Protein AF-A0A368H4X6-F1 (afdb_monomer_lite)

pLDDT: mean 86.68, std 14.14, range [31.41, 98.38]

Secondary structure (DSSP, 8-state):
------SS----HHHHHHHHHTTT--SSEEEEEEEETTEEEEEEEEEEEPPPSSS-GGGG--SS---HHHHHTT-S-HHHHHHHHHHHHHHHHTT--TT-HHHHHHHHHHHHHHHHHHHTSGGG-S------EEEEHHHHHHH-TTS-HHHHHHHHHTS---TT-EEEETT-SHHHHHHHHHHHHHHTSHHHHHHHHHHHHHHHHHHHTTTS----GGG---

Organism: Ancylostoma caninum (NCBI:txid29170)

Radius of gyration: 18.27 Å; chains: 1; bounding box: 45×38×52 Å

Structure (mmCIF, N/CA/C/O backbone):
data_AF-A0A368H4X6-F1
#
_entry.id   AF-A0A368H4X6-F1
#
loop_
_atom_site.group_PDB
_atom_site.id
_atom_site.type_symbol
_atom_site.label_atom_id
_atom_site.label_alt_id
_atom_site.label_comp_id
_atom_site.label_asym_id
_atom_site.label_entity_id
_atom_site.label_seq_id
_atom_site.pdbx_PDB_ins_code
_atom_site.Cartn_x
_atom_site.Cartn_y
_atom_site.Cartn_z
_atom_site.occupancy
_atom_site.B_iso_or_equiv
_atom_site.auth_seq_id
_atom_site.auth_comp_id
_atom_site.auth_asym_id
_atom_site.auth_atom_id
_atom_site.pdbx_PDB_model_num
ATOM 1 N N . MET A 1 1 ? 5.397 5.825 -27.416 1.00 34.38 1 MET A N 1
ATOM 2 C CA . MET A 1 1 ? 5.167 5.154 -26.123 1.00 34.38 1 MET A CA 1
ATOM 3 C C . MET A 1 1 ? 3.873 4.368 -26.290 1.00 34.38 1 MET A C 1
ATOM 5 O O . MET A 1 1 ? 2.826 4.991 -26.331 1.00 34.38 1 MET A O 1
ATOM 9 N N . ARG A 1 2 ? 3.931 3.062 -26.581 1.00 31.41 2 ARG A N 1
ATOM 10 C CA . ARG A 1 2 ? 2.727 2.220 -26.518 1.00 31.41 2 ARG A CA 1
ATOM 11 C C . ARG A 1 2 ? 2.671 1.722 -25.086 1.00 31.41 2 ARG A C 1
ATOM 13 O O . ARG A 1 2 ? 3.568 0.990 -24.674 1.00 31.41 2 ARG A O 1
ATOM 20 N N . GLU A 1 3 ? 1.714 2.226 -24.318 1.00 43.19 3 GLU A N 1
ATOM 21 C CA . GLU A 1 3 ? 1.362 1.607 -23.046 1.00 43.19 3 GLU A CA 1
ATOM 22 C C . GLU A 1 3 ? 1.066 0.126 -23.308 1.00 43.19 3 GLU A C 1
ATOM 24 O O . GLU A 1 3 ? 0.604 -0.235 -24.391 1.00 43.19 3 GLU A O 1
ATOM 29 N N . LEU A 1 4 ? 1.407 -0.742 -22.357 1.00 49.56 4 LEU A N 1
ATOM 30 C CA . LEU A 1 4 ? 0.972 -2.135 -22.399 1.00 49.56 4 LEU A CA 1
ATOM 31 C C . LEU A 1 4 ? -0.562 -2.112 -22.400 1.00 49.56 4 LEU A C 1
ATOM 33 O O . LEU A 1 4 ? -1.155 -1.868 -21.349 1.00 49.56 4 LEU A O 1
ATOM 37 N N . GLU A 1 5 ? -1.180 -2.272 -23.573 1.00 45.47 5 GLU A N 1
ATOM 38 C CA . GLU A 1 5 ? -2.634 -2.313 -23.722 1.00 45.47 5 GLU A CA 1
ATOM 39 C C . GLU A 1 5 ? -3.162 -3.418 -22.802 1.00 45.47 5 GLU A C 1
ATOM 41 O O . GLU A 1 5 ? -2.818 -4.591 -22.939 1.00 45.47 5 GLU A O 1
ATOM 46 N N . GLN A 1 6 ? -3.916 -3.021 -21.777 1.00 52.66 6 GLN A N 1
ATOM 47 C CA . GLN A 1 6 ? -4.573 -3.964 -20.887 1.00 52.66 6 GLN A CA 1
ATOM 48 C C . GLN A 1 6 ? -5.903 -4.353 -21.529 1.00 52.66 6 GLN A C 1
ATOM 50 O O . GLN A 1 6 ? -6.791 -3.516 -21.653 1.00 52.66 6 GLN A O 1
ATOM 55 N N . ASP A 1 7 ? -6.064 -5.635 -21.858 1.00 52.69 7 ASP A N 1
ATOM 56 C CA . ASP A 1 7 ? -7.320 -6.193 -22.390 1.00 52.69 7 ASP A CA 1
ATOM 57 C C . ASP A 1 7 ? -8.485 -6.166 -21.377 1.00 52.69 7 ASP A C 1
ATOM 59 O O . ASP A 1 7 ? -9.618 -6.526 -21.696 1.00 52.69 7 ASP A O 1
ATOM 63 N N . VAL A 1 8 ? -8.224 -5.754 -20.132 1.00 59.00 8 VAL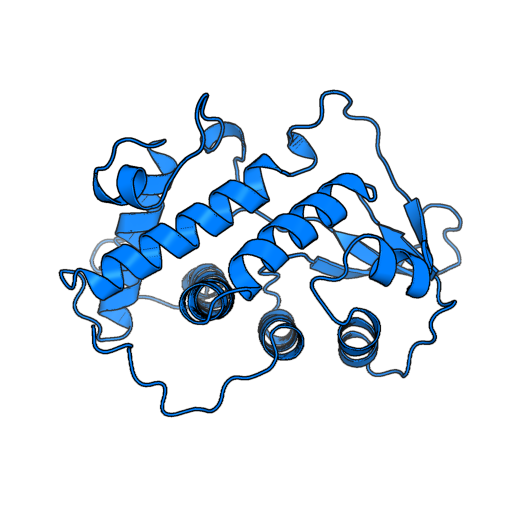 A N 1
ATOM 64 C CA . VAL A 1 8 ? -9.199 -5.731 -19.038 1.00 59.00 8 VAL A CA 1
ATOM 65 C C . VAL A 1 8 ? -9.391 -4.302 -18.556 1.00 59.00 8 VAL A C 1
ATOM 67 O O . VAL A 1 8 ? -8.423 -3.596 -18.266 1.00 59.00 8 VAL A O 1
ATOM 70 N N . GLN A 1 9 ? -10.656 -3.897 -18.429 1.00 64.75 9 GLN A N 1
ATOM 71 C CA . GLN A 1 9 ? -11.018 -2.583 -17.910 1.00 64.75 9 GLN A CA 1
ATOM 72 C C . GLN A 1 9 ? -10.377 -2.331 -16.534 1.00 64.75 9 GLN A C 1
ATOM 74 O O . GLN A 1 9 ? -10.369 -3.221 -15.677 1.00 64.75 9 GLN A O 1
ATOM 79 N N . PRO A 1 10 ? -9.873 -1.111 -16.296 1.00 67.38 10 PRO A N 1
ATOM 80 C CA . PRO A 1 10 ? -9.420 -0.667 -14.991 1.00 67.38 10 PRO A CA 1
ATOM 81 C C . PRO A 1 10 ? -10.398 -0.969 -13.853 1.00 67.38 10 PRO A C 1
ATOM 83 O O . PRO A 1 10 ? -11.472 -0.381 -13.766 1.00 67.38 10 PRO A O 1
ATOM 86 N N . VAL A 1 11 ? -9.987 -1.829 -12.927 1.00 78.19 11 VAL A N 1
ATOM 87 C CA . VAL A 1 11 ? -10.702 -2.039 -11.666 1.00 78.19 11 VAL A CA 1
ATOM 88 C C . VAL A 1 11 ? -10.354 -0.888 -10.699 1.00 78.19 11 VAL A C 1
ATOM 90 O O . VAL A 1 11 ? -9.192 -0.457 -10.675 1.00 78.19 11 VAL A O 1
ATOM 93 N N . PRO A 1 12 ? -11.315 -0.368 -9.906 1.00 84.88 12 PRO A N 1
ATOM 94 C CA . PRO A 1 12 ? -11.041 0.541 -8.792 1.00 84.88 12 PRO A CA 1
ATOM 95 C C . PRO A 1 12 ? -9.883 0.060 -7.907 1.00 84.88 12 PRO A C 1
ATOM 97 O O . PRO A 1 12 ? -9.662 -1.147 -7.742 1.00 84.88 12 PRO A O 1
ATOM 100 N N . LEU A 1 13 ? -9.121 0.999 -7.342 1.00 87.94 13 LEU A N 1
ATOM 101 C CA . LEU A 1 13 ? -7.943 0.660 -6.542 1.00 87.94 13 LEU A CA 1
ATOM 102 C C . LEU A 1 13 ? -8.343 -0.151 -5.304 1.00 87.94 13 LEU A C 1
ATOM 104 O O . LEU A 1 13 ? -7.711 -1.157 -5.003 1.00 87.94 13 LEU A O 1
ATOM 108 N N . GLU A 1 14 ? -9.437 0.230 -4.653 1.00 90.06 14 GLU A N 1
ATOM 109 C CA . GLU A 1 14 ? -10.021 -0.430 -3.487 1.00 90.06 14 GLU A CA 1
ATOM 110 C C . GLU A 1 14 ? -10.322 -1.899 -3.781 1.00 90.06 14 GLU A C 1
ATOM 112 O O . GLU A 1 14 ? -9.925 -2.777 -3.022 1.00 90.06 14 GLU A O 1
ATOM 117 N N . LEU A 1 15 ? -10.963 -2.176 -4.920 1.00 87.25 15 LEU A N 1
ATOM 118 C CA . LEU A 1 15 ? -11.284 -3.537 -5.348 1.00 87.25 15 LEU A CA 1
ATOM 119 C C . LEU A 1 15 ? -10.021 -4.336 -5.700 1.00 87.25 15 LEU A C 1
ATOM 121 O O . LEU A 1 15 ? -9.944 -5.525 -5.397 1.00 87.25 15 LEU A O 1
ATOM 125 N N . SER A 1 16 ? -9.005 -3.686 -6.276 1.00 87.81 16 SER A N 1
ATOM 126 C CA . SER A 1 16 ? -7.706 -4.322 -6.543 1.00 87.81 16 SER A CA 1
ATOM 127 C C . SER A 1 16 ? -6.983 -4.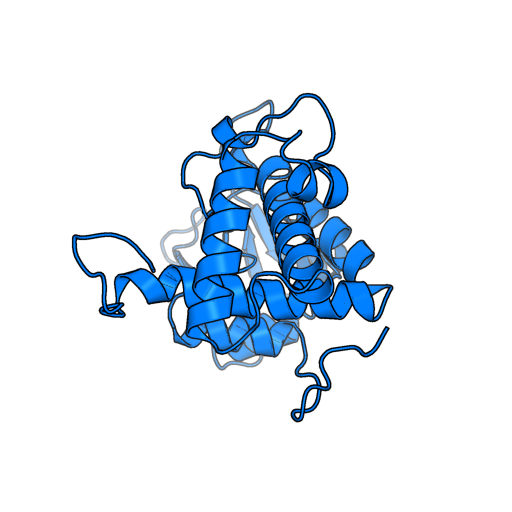702 -5.244 1.00 87.81 16 SER A C 1
ATOM 129 O O . SER A 1 16 ? -6.397 -5.779 -5.152 1.00 87.81 16 SER A O 1
ATOM 131 N N . VAL A 1 17 ? -7.043 -3.841 -4.223 1.00 92.06 17 VAL A N 1
ATOM 132 C CA . VAL A 1 17 ? -6.484 -4.116 -2.891 1.00 92.06 17 VAL A CA 1
ATOM 133 C C . VAL A 1 17 ? -7.283 -5.219 -2.192 1.00 92.06 17 VAL A C 1
ATOM 135 O O . VAL A 1 17 ? -6.680 -6.154 -1.677 1.00 92.06 17 VAL A O 1
ATOM 138 N N . LEU A 1 18 ? -8.619 -5.178 -2.231 1.00 91.25 18 LEU A N 1
ATOM 139 C CA . LEU A 1 18 ? -9.485 -6.232 -1.679 1.00 91.25 18 LEU A CA 1
ATOM 140 C C . LEU A 1 18 ? -9.202 -7.599 -2.307 1.00 91.25 18 LEU A C 1
ATOM 142 O O . LEU A 1 18 ? -9.168 -8.612 -1.612 1.00 91.25 18 LEU A O 1
ATOM 146 N N . GLN A 1 19 ? -8.938 -7.642 -3.614 1.00 89.50 19 GLN A N 1
ATOM 147 C CA . GLN A 1 19 ? -8.573 -8.887 -4.277 1.00 89.50 19 GLN A CA 1
ATOM 148 C C . GLN A 1 19 ? -7.259 -9.464 -3.732 1.00 89.50 19 GLN A C 1
ATOM 150 O O . GLN A 1 19 ? -7.159 -10.679 -3.595 1.00 89.50 19 GLN A O 1
ATOM 155 N N . ALA A 1 20 ? -6.278 -8.628 -3.376 1.00 89.38 20 ALA A N 1
ATOM 156 C CA . ALA A 1 20 ? -5.048 -9.082 -2.722 1.00 89.38 20 ALA A CA 1
ATOM 157 C C . ALA A 1 20 ? -5.308 -9.619 -1.299 1.00 89.38 20 ALA A C 1
ATOM 159 O O . ALA A 1 20 ? -4.705 -10.619 -0.901 1.00 89.38 20 ALA A O 1
ATOM 160 N N . PHE A 1 21 ? -6.256 -9.021 -0.567 1.00 90.62 21 PHE A N 1
ATOM 161 C CA . PHE A 1 21 ? -6.658 -9.479 0.769 1.00 90.62 21 PHE A CA 1
ATOM 162 C C . PHE A 1 21 ? -7.249 -10.894 0.754 1.00 90.62 21 PHE A C 1
ATOM 164 O O . PHE A 1 21 ? -6.980 -11.661 1.676 1.00 90.62 21 PHE A O 1
ATOM 171 N N . ASN A 1 22 ? -7.961 -11.287 -0.311 1.00 86.62 22 ASN A N 1
ATOM 172 C CA . ASN A 1 22 ? -8.454 -12.666 -0.481 1.00 86.62 22 ASN A CA 1
ATOM 173 C C . ASN A 1 22 ? -7.331 -13.713 -0.493 1.00 86.62 22 ASN A C 1
ATOM 175 O O . ASN A 1 22 ? -7.579 -14.893 -0.259 1.00 86.62 22 ASN A O 1
ATOM 179 N N . TYR A 1 23 ? -6.100 -13.281 -0.760 1.00 84.62 23 TYR A N 1
ATOM 180 C CA . TYR A 1 23 ? -4.917 -14.124 -0.756 1.00 84.62 23 TYR A CA 1
ATOM 181 C C . TYR A 1 23 ? -3.968 -13.821 0.413 1.00 84.62 23 TYR A C 1
ATOM 183 O O . TYR A 1 23 ? -2.789 -14.166 0.361 1.00 84.62 23 TYR A O 1
ATOM 191 N N . SER A 1 24 ? -4.458 -13.161 1.468 1.00 85.81 24 SER A N 1
ATOM 192 C CA . SER A 1 24 ? -3.663 -12.757 2.637 1.00 85.81 24 SER A CA 1
ATOM 193 C C . SER A 1 24 ? -2.445 -11.890 2.287 1.00 85.81 24 SER A C 1
ATOM 195 O O . SER A 1 24 ? -1.411 -11.966 2.953 1.00 85.81 24 SER A O 1
ATOM 197 N N . VAL A 1 25 ? -2.556 -11.062 1.241 1.00 87.75 25 VAL A N 1
ATOM 198 C CA . VAL A 1 25 ? -1.536 -10.071 0.882 1.00 87.75 25 VAL A CA 1
ATOM 199 C C . VAL A 1 25 ? -2.076 -8.662 1.076 1.00 87.75 25 VAL A C 1
ATOM 201 O O . VAL A 1 25 ? -3.172 -8.320 0.641 1.00 87.75 25 VAL A O 1
ATOM 204 N N . PHE A 1 26 ? -1.256 -7.824 1.706 1.00 91.69 26 PHE A N 1
ATOM 205 C CA . PHE A 1 26 ? -1.629 -6.499 2.195 1.00 91.69 26 PHE A CA 1
ATOM 206 C C . PHE A 1 26 ? -0.739 -5.444 1.525 1.00 91.69 26 PHE A C 1
ATOM 208 O O . PHE A 1 26 ? 0.266 -5.015 2.096 1.00 91.69 26 PHE A O 1
ATOM 215 N N . PRO A 1 27 ? -1.028 -5.085 0.261 1.00 90.69 27 PRO A N 1
ATOM 216 C CA . PRO A 1 27 ? -0.074 -4.391 -0.594 1.00 90.69 27 PRO A CA 1
ATOM 217 C C . PRO A 1 27 ? 0.166 -2.934 -0.208 1.00 90.69 27 PRO A C 1
ATOM 219 O O . PRO A 1 27 ? 1.208 -2.422 -0.569 1.00 90.69 27 PRO A O 1
ATOM 222 N N . LEU A 1 28 ? -0.769 -2.266 0.473 1.00 94.19 28 LEU A N 1
ATOM 223 C CA . LEU A 1 28 ? -0.648 -0.849 0.862 1.00 94.19 28 LEU A CA 1
ATOM 224 C C . LEU A 1 28 ? -0.775 -0.639 2.373 1.00 94.19 28 LEU A C 1
ATOM 226 O O . LEU A 1 28 ? -0.140 0.241 2.949 1.00 94.19 28 LEU A O 1
ATOM 230 N N . PHE A 1 29 ? -1.606 -1.456 3.007 1.00 94.44 29 PHE A N 1
ATOM 231 C CA . PHE A 1 29 ? -1.879 -1.490 4.435 1.00 94.44 29 PHE A CA 1
ATOM 232 C C . PHE A 1 29 ? -2.549 -2.830 4.740 1.00 94.44 29 PHE A C 1
ATOM 234 O O . PHE A 1 29 ? -3.102 -3.470 3.839 1.00 94.44 29 PHE A O 1
ATOM 241 N N . TRP A 1 30 ? -2.521 -3.240 6.002 1.00 94.50 30 TRP A N 1
ATOM 242 C CA . TRP A 1 30 ? -3.345 -4.342 6.491 1.00 94.50 30 TRP A CA 1
ATOM 243 C C . TRP A 1 30 ? -4.591 -3.778 7.169 1.00 94.50 30 TRP A C 1
ATOM 245 O O . TRP A 1 30 ? -4.535 -2.718 7.794 1.00 94.50 30 TRP A O 1
ATOM 255 N N . ALA A 1 31 ? -5.712 -4.481 7.047 1.00 95.56 31 ALA A N 1
ATOM 256 C CA . ALA A 1 31 ? -6.936 -4.188 7.778 1.00 95.56 31 ALA A CA 1
ATOM 257 C C . ALA A 1 31 ? -7.621 -5.494 8.201 1.00 95.56 31 ALA A C 1
ATOM 259 O O . ALA A 1 31 ? -7.612 -6.474 7.457 1.00 95.56 31 ALA A O 1
ATOM 260 N N . GLY A 1 32 ? -8.226 -5.511 9.381 1.00 94.19 32 GLY A N 1
ATOM 261 C CA . GLY A 1 32 ? -8.900 -6.694 9.908 1.00 94.19 32 GLY A CA 1
ATOM 262 C C . GLY A 1 32 ? -9.549 -6.419 11.255 1.00 94.19 32 GLY A C 1
ATOM 263 O O . GLY A 1 32 ? -9.374 -5.343 11.816 1.00 94.19 32 GLY A O 1
ATOM 264 N N . VAL A 1 33 ? -10.325 -7.370 11.767 1.00 94.88 33 VAL A N 1
ATOM 265 C CA . VAL A 1 33 ? -11.012 -7.220 13.056 1.00 94.88 33 VAL A CA 1
ATOM 266 C C . VAL A 1 33 ? -10.113 -7.725 14.176 1.00 94.88 33 VAL A C 1
ATOM 268 O O . VAL A 1 33 ? -9.666 -8.869 14.154 1.00 94.88 33 VAL A O 1
ATOM 271 N N . GLU A 1 34 ? -9.875 -6.881 15.173 1.00 94.81 34 GLU A N 1
ATOM 272 C CA . GLU A 1 34 ? -9.092 -7.229 16.354 1.00 94.81 34 GLU A CA 1
ATOM 273 C C . GLU A 1 34 ? -9.759 -6.739 17.635 1.00 94.81 34 GLU A C 1
ATOM 275 O O . GLU A 1 34 ? -10.676 -5.919 17.616 1.00 94.81 34 GLU A O 1
ATOM 280 N N . VAL A 1 35 ? -9.263 -7.230 18.769 1.00 94.81 35 VAL A N 1
ATOM 281 C CA . VAL A 1 35 ? -9.653 -6.746 20.094 1.00 94.81 35 VAL A CA 1
ATOM 282 C C . VAL A 1 35 ? -9.313 -5.260 20.219 1.00 94.81 35 VAL A C 1
ATOM 284 O O . VAL A 1 35 ? -8.206 -4.828 19.896 1.00 94.81 35 VAL A O 1
ATOM 287 N N . ASN A 1 36 ? -10.257 -4.473 20.724 1.00 94.38 36 ASN A N 1
ATOM 288 C CA . ASN A 1 36 ? -10.033 -3.073 21.050 1.00 94.38 36 ASN A CA 1
ATOM 289 C C . ASN A 1 36 ? -9.071 -2.952 22.242 1.00 94.38 36 ASN A C 1
ATOM 291 O O . ASN A 1 36 ? -9.320 -3.487 23.321 1.00 94.38 36 ASN A O 1
ATOM 295 N N . TYR A 1 37 ? -7.981 -2.206 22.068 1.00 91.00 37 TYR A N 1
ATOM 296 C CA . TYR A 1 37 ? -6.945 -2.071 23.098 1.00 91.00 37 TYR A CA 1
ATOM 297 C C . TYR A 1 37 ? -7.401 -1.229 24.297 1.00 91.00 37 TYR A C 1
ATOM 299 O O . TYR A 1 37 ? -6.842 -1.363 25.384 1.00 91.00 37 TYR A O 1
ATOM 307 N N . PHE A 1 38 ? -8.421 -0.385 24.122 1.00 92.50 38 PHE A N 1
ATOM 308 C CA . PHE A 1 38 ? -9.018 0.386 25.214 1.00 92.50 38 PHE A CA 1
ATOM 309 C C . PHE A 1 38 ? -10.131 -0.369 25.954 1.00 92.50 38 PHE A C 1
ATOM 311 O O . PHE A 1 38 ? -10.436 -0.020 27.091 1.00 92.50 38 PHE A O 1
ATOM 318 N N . ASP A 1 39 ? -10.724 -1.396 25.338 1.00 93.69 39 ASP A N 1
ATOM 319 C CA . ASP A 1 39 ? -11.739 -2.252 25.957 1.00 93.69 39 ASP A CA 1
ATOM 320 C C . ASP A 1 39 ? -11.695 -3.665 25.365 1.00 93.69 39 ASP A C 1
ATOM 322 O O . ASP A 1 39 ? -12.265 -3.934 24.304 1.00 93.69 39 ASP A O 1
ATOM 326 N N . SER A 1 40 ? -11.075 -4.590 26.100 1.00 94.44 40 SER A N 1
ATOM 327 C CA . SER A 1 40 ? -10.854 -5.970 25.660 1.00 94.44 40 SER A CA 1
ATOM 328 C C . SER A 1 40 ? -12.127 -6.797 25.452 1.00 94.44 40 SER A C 1
ATOM 330 O O . SER A 1 40 ? -12.046 -7.920 24.957 1.00 94.44 40 SER A O 1
ATOM 332 N N . LYS A 1 41 ? -13.304 -6.273 25.815 1.00 96.88 41 LYS A N 1
ATOM 333 C CA . LYS A 1 41 ? -14.603 -6.917 25.566 1.00 96.88 41 LYS A CA 1
ATOM 334 C C . LYS A 1 41 ? -15.177 -6.597 24.188 1.00 96.88 41 LYS A C 1
ATOM 336 O O . LYS A 1 41 ? -16.175 -7.196 23.795 1.00 96.88 41 LYS A O 1
ATOM 341 N N . THR A 1 42 ? -14.579 -5.650 23.469 1.00 96.19 42 THR A N 1
ATOM 342 C CA . THR A 1 42 ? -15.060 -5.182 22.166 1.00 96.19 42 THR A CA 1
ATOM 343 C C . THR A 1 42 ? -14.040 -5.469 21.073 1.00 96.19 42 THR A C 1
ATOM 345 O O . THR A 1 42 ? -12.844 -5.600 21.335 1.00 96.19 42 THR A O 1
ATOM 348 N N . HIS A 1 43 ? -14.525 -5.565 19.837 1.00 95.94 43 HIS A N 1
ATOM 349 C CA . HIS A 1 43 ? -13.689 -5.709 18.653 1.00 95.94 43 HIS A CA 1
ATOM 350 C C . HIS A 1 43 ? -13.888 -4.500 17.750 1.00 95.94 43 HIS A C 1
ATOM 352 O O . HIS A 1 43 ? -14.992 -3.964 17.660 1.00 95.94 43 HIS A O 1
ATOM 358 N N . LEU A 1 44 ? -12.818 -4.076 17.092 1.00 96.69 44 LEU A N 1
ATOM 359 C CA . LEU A 1 44 ? -12.833 -2.996 16.118 1.00 96.69 44 LEU A CA 1
ATOM 360 C C . LEU A 1 44 ? -12.124 -3.460 14.855 1.00 96.69 44 LEU A C 1
ATOM 362 O O . LEU A 1 44 ? -11.212 -4.287 14.896 1.00 96.69 44 LEU A O 1
ATOM 366 N N . ILE A 1 45 ? -12.518 -2.878 13.730 1.00 97.31 45 ILE A N 1
ATOM 367 C CA . ILE A 1 45 ? -11.687 -2.914 12.534 1.00 97.31 45 ILE A CA 1
ATOM 368 C C . ILE A 1 45 ? -10.416 -2.121 12.849 1.00 97.31 45 ILE A C 1
ATOM 370 O O . ILE A 1 45 ? -10.492 -0.938 13.181 1.00 97.31 45 ILE A O 1
ATOM 374 N N . THR A 1 46 ? -9.259 -2.757 12.725 1.00 96.56 46 THR A N 1
ATOM 375 C CA . THR A 1 46 ? -7.943 -2.160 12.940 1.00 96.56 46 THR A CA 1
ATOM 376 C C . THR A 1 46 ? -7.190 -2.062 11.619 1.00 96.56 46 THR A C 1
ATOM 378 O O . THR A 1 46 ? -7.185 -3.006 10.832 1.00 96.56 46 THR A O 1
ATOM 381 N N . ILE A 1 47 ? -6.525 -0.931 11.385 1.00 96.31 47 ILE A N 1
ATOM 382 C CA . ILE A 1 47 ? -5.668 -0.676 10.223 1.00 96.31 47 ILE A CA 1
ATOM 383 C C . ILE A 1 47 ? -4.208 -0.575 10.676 1.00 96.31 47 ILE A C 1
ATOM 385 O O . ILE A 1 47 ? -3.880 0.105 11.657 1.00 96.31 47 ILE A O 1
ATOM 389 N N . TYR A 1 48 ? -3.331 -1.237 9.926 1.00 91.94 48 TYR A N 1
ATOM 390 C CA . TYR A 1 48 ? -1.895 -1.317 10.158 1.00 91.94 48 TYR A CA 1
ATOM 391 C C . TYR A 1 48 ? -1.119 -0.856 8.931 1.00 91.94 48 TYR A C 1
ATOM 393 O O . TYR A 1 48 ? -1.549 -1.025 7.789 1.00 91.94 48 TYR A O 1
ATOM 401 N N . GLU A 1 49 ? 0.073 -0.332 9.189 1.00 89.94 49 GLU A N 1
ATOM 402 C CA . GLU A 1 49 ? 1.056 -0.064 8.150 1.00 89.94 49 GLU A CA 1
ATOM 403 C C . GLU A 1 49 ? 1.388 -1.348 7.376 1.00 89.94 49 GLU A C 1
ATOM 405 O O . GLU A 1 49 ? 1.418 -2.443 7.944 1.00 89.94 49 GLU A O 1
ATOM 410 N N . GLN A 1 50 ? 1.645 -1.218 6.074 1.00 87.12 50 GLN A N 1
ATOM 411 C CA . GLN A 1 50 ? 2.119 -2.349 5.288 1.00 87.12 50 GLN A CA 1
ATOM 412 C C . GLN A 1 50 ? 3.449 -2.901 5.798 1.00 87.12 50 GLN A C 1
ATOM 414 O O . GLN A 1 50 ? 4.298 -2.180 6.321 1.00 87.12 50 GLN A O 1
ATOM 419 N N . LEU A 1 51 ? 3.672 -4.181 5.517 1.00 83.38 51 LEU A N 1
ATOM 420 C CA . LEU A 1 51 ? 4.993 -4.776 5.615 1.00 83.38 51 LEU A CA 1
ATOM 421 C C . LEU A 1 51 ? 5.805 -4.435 4.349 1.00 83.38 51 LEU A C 1
ATOM 423 O O . LEU A 1 51 ? 5.326 -4.691 3.234 1.00 83.38 51 LEU A O 1
ATOM 427 N N . PRO A 1 52 ? 7.013 -3.863 4.482 1.00 84.62 52 PRO A N 1
ATOM 428 C CA . PRO A 1 52 ? 7.903 -3.654 3.343 1.00 84.62 52 PRO A CA 1
ATOM 429 C C . PRO A 1 52 ? 8.417 -4.976 2.772 1.00 84.62 52 PRO A C 1
ATOM 431 O O . PRO A 1 52 ? 8.586 -5.943 3.514 1.00 84.62 52 PRO A O 1
ATOM 434 N N . LEU A 1 53 ? 8.706 -5.008 1.470 1.00 84.56 53 LEU A N 1
ATOM 435 C CA . LEU A 1 53 ? 9.151 -6.214 0.755 1.00 84.56 53 LEU A CA 1
ATOM 436 C C . LEU A 1 53 ? 10.427 -6.809 1.362 1.00 84.56 53 LEU A C 1
ATOM 438 O O . LEU A 1 53 ? 10.483 -7.986 1.709 1.00 84.56 53 LEU A O 1
ATOM 442 N N . LEU A 1 54 ? 11.446 -5.976 1.551 1.00 72.62 54 LEU A N 1
ATOM 443 C CA . LEU A 1 54 ? 12.624 -6.326 2.344 1.00 72.62 54 LEU A CA 1
ATOM 444 C C . LEU A 1 54 ? 12.340 -5.965 3.806 1.00 72.62 54 LEU A C 1
ATOM 446 O O . LEU A 1 54 ? 12.421 -4.799 4.181 1.00 72.62 54 LEU A O 1
ATOM 450 N N . LEU A 1 55 ? 12.022 -6.971 4.626 1.00 70.00 55 LEU A N 1
ATOM 451 C CA . LEU A 1 55 ? 11.587 -6.897 6.038 1.00 70.00 55 LEU A CA 1
ATOM 452 C C . LEU A 1 55 ? 12.434 -6.016 6.979 1.00 70.00 55 LEU A C 1
ATOM 454 O O . LEU A 1 55 ? 12.063 -5.793 8.134 1.00 70.00 55 LEU A O 1
ATOM 458 N N . ASN A 1 56 ? 13.577 -5.513 6.516 1.00 77.75 56 ASN A N 1
ATOM 459 C CA . ASN A 1 56 ? 14.407 -4.572 7.240 1.00 77.75 56 ASN A CA 1
ATOM 460 C C . ASN A 1 56 ? 14.344 -3.144 6.660 1.00 77.75 56 ASN A C 1
ATOM 462 O O . ASN A 1 56 ? 15.263 -2.743 5.959 1.00 77.75 56 ASN A O 1
ATOM 466 N N . PRO A 1 57 ? 13.339 -2.327 7.024 1.00 74.88 57 PRO A N 1
ATOM 467 C CA . PRO A 1 57 ? 13.236 -0.903 6.707 1.00 74.88 57 PRO A CA 1
ATOM 468 C C . PRO A 1 57 ? 14.539 -0.087 6.753 1.00 74.88 57 PRO A C 1
ATOM 470 O O . PRO A 1 57 ? 14.701 0.830 5.955 1.00 74.88 57 PRO A O 1
ATOM 473 N N . SER A 1 58 ? 15.500 -0.403 7.634 1.00 76.75 58 SER A N 1
ATOM 474 C CA . SER A 1 58 ? 16.763 0.351 7.688 1.00 76.75 58 SER A CA 1
ATOM 475 C C . SER A 1 58 ? 17.567 0.285 6.385 1.00 76.75 58 SER A C 1
ATOM 477 O O . SER A 1 58 ? 18.353 1.187 6.133 1.00 76.75 58 SER A O 1
ATOM 479 N N . VAL A 1 59 ? 17.358 -0.732 5.538 1.00 76.94 59 VAL A N 1
ATOM 480 C CA . VAL A 1 59 ? 18.026 -0.846 4.225 1.00 76.94 59 VAL A CA 1
ATOM 481 C C . VAL A 1 59 ? 17.509 0.162 3.194 1.00 76.94 59 VAL A C 1
ATOM 483 O O . VAL A 1 59 ? 18.123 0.328 2.145 1.00 76.94 59 VAL A O 1
ATOM 486 N N . TYR A 1 60 ? 16.389 0.827 3.486 1.00 76.12 60 TYR A N 1
ATOM 487 C CA . TYR A 1 60 ? 15.808 1.877 2.648 1.00 76.12 60 TYR A CA 1
ATOM 488 C C . TYR A 1 60 ? 16.145 3.280 3.149 1.00 76.12 60 TYR A C 1
ATOM 490 O O . TYR A 1 60 ? 15.767 4.254 2.502 1.00 76.12 60 TYR A O 1
ATOM 498 N N . GLN A 1 61 ? 16.837 3.411 4.288 1.00 70.88 61 GLN A N 1
ATOM 499 C CA . GLN A 1 61 ? 17.313 4.715 4.734 1.00 70.88 61 GLN A CA 1
ATOM 500 C C . GLN A 1 61 ? 18.356 5.222 3.748 1.00 70.88 61 GLN A C 1
ATOM 502 O O . GLN A 1 61 ? 19.393 4.594 3.538 1.00 70.88 61 GLN A O 1
ATOM 507 N N . TYR A 1 62 ? 18.042 6.352 3.132 1.00 73.06 62 TYR A N 1
ATOM 508 C CA . TYR A 1 62 ? 18.904 7.020 2.181 1.00 73.06 62 TYR A CA 1
ATOM 509 C C . TYR A 1 62 ? 18.778 8.522 2.399 1.00 73.06 62 TYR A C 1
ATOM 511 O O . TYR A 1 62 ? 17.676 9.018 2.643 1.00 73.06 62 TYR A O 1
ATOM 519 N N . ASP A 1 63 ? 19.905 9.228 2.351 1.00 77.00 63 ASP A N 1
ATOM 520 C CA . ASP A 1 63 ? 19.967 10.652 2.703 1.00 77.00 63 ASP A CA 1
ATOM 521 C C . ASP A 1 63 ? 19.231 11.544 1.695 1.00 77.00 63 ASP A C 1
ATOM 523 O O . ASP A 1 63 ? 18.844 12.669 2.013 1.00 77.00 63 ASP A O 1
ATOM 527 N N . VAL A 1 64 ? 19.006 11.032 0.483 1.00 85.50 64 VAL A N 1
ATOM 528 C CA . VAL A 1 64 ? 18.272 11.713 -0.584 1.00 85.50 64 VAL A CA 1
ATOM 529 C C . VAL A 1 64 ? 17.053 10.896 -1.025 1.00 85.50 64 VAL A C 1
ATOM 531 O O . VAL A 1 64 ? 17.043 9.672 -0.882 1.00 85.50 64 VAL A O 1
ATOM 534 N N . PRO A 1 65 ? 16.009 11.542 -1.574 1.00 90.31 65 PRO A N 1
ATOM 535 C CA . PRO A 1 65 ? 14.885 10.827 -2.161 1.00 90.31 65 PRO A CA 1
ATOM 536 C C . PRO A 1 65 ? 15.333 9.880 -3.276 1.00 90.31 65 PRO A C 1
ATOM 538 O O . PRO A 1 65 ? 15.989 10.307 -4.222 1.00 90.31 65 PRO A O 1
ATOM 541 N N . VAL A 1 66 ? 14.957 8.603 -3.179 1.00 92.38 66 VAL A N 1
ATOM 542 C CA . VAL A 1 66 ? 15.209 7.629 -4.248 1.00 92.38 66 VAL A CA 1
ATOM 543 C C . VAL A 1 66 ? 14.209 7.855 -5.379 1.00 92.38 66 VAL A C 1
ATOM 545 O O . VAL A 1 66 ? 13.005 7.935 -5.136 1.00 92.38 66 VAL A O 1
ATOM 548 N N . THR A 1 67 ? 14.705 7.920 -6.614 1.00 95.44 67 THR A N 1
ATOM 549 C CA . THR A 1 67 ? 13.890 8.063 -7.829 1.00 95.44 67 THR A CA 1
ATOM 550 C C . THR A 1 67 ? 13.996 6.824 -8.715 1.00 95.44 67 THR A C 1
ATOM 552 O O . THR A 1 67 ? 14.976 6.078 -8.649 1.00 95.44 67 THR A O 1
ATOM 555 N N . ALA A 1 68 ? 13.016 6.613 -9.597 1.00 96.38 68 ALA A N 1
ATOM 556 C CA . ALA A 1 68 ? 13.086 5.556 -10.605 1.00 96.38 68 ALA A CA 1
ATOM 557 C C . ALA A 1 68 ? 14.352 5.639 -11.486 1.00 96.38 68 ALA A C 1
ATOM 559 O O . ALA A 1 68 ? 14.905 4.605 -11.852 1.00 96.38 68 ALA A O 1
ATOM 560 N N . GLU A 1 69 ? 14.837 6.844 -11.801 1.00 96.50 69 GLU A N 1
ATOM 561 C CA . GLU A 1 69 ? 16.069 7.043 -12.577 1.00 96.50 69 GLU A CA 1
ATOM 562 C C . GLU A 1 69 ? 17.300 6.518 -11.830 1.00 96.50 69 GLU A C 1
ATOM 564 O O . GLU A 1 69 ? 18.063 5.724 -12.380 1.00 96.50 69 GLU A O 1
ATOM 569 N N . MET A 1 70 ? 17.434 6.855 -10.544 1.00 95.25 70 MET A N 1
ATOM 570 C CA . MET A 1 70 ? 18.520 6.343 -9.703 1.00 95.25 70 MET A CA 1
ATOM 571 C C . MET A 1 70 ? 18.482 4.816 -9.590 1.00 95.25 70 MET A C 1
ATOM 573 O O . MET A 1 70 ? 19.527 4.169 -9.594 1.00 95.25 70 MET A O 1
ATOM 577 N N . ILE A 1 71 ? 17.288 4.218 -9.506 1.00 95.38 71 ILE A N 1
ATOM 578 C CA . ILE A 1 71 ? 17.120 2.757 -9.456 1.00 95.38 71 ILE A CA 1
ATOM 579 C C . ILE A 1 71 ? 17.600 2.116 -10.765 1.00 95.38 71 ILE A C 1
ATOM 581 O O . ILE A 1 71 ? 18.356 1.144 -10.735 1.00 95.38 71 ILE A O 1
ATOM 585 N N . LEU A 1 72 ? 17.221 2.680 -11.917 1.00 95.56 72 LEU A N 1
ATOM 586 C CA . LEU A 1 72 ? 17.647 2.190 -13.235 1.00 95.56 72 LEU A CA 1
ATOM 587 C C . LEU A 1 72 ? 19.167 2.279 -13.429 1.00 95.56 72 LEU A C 1
ATOM 589 O O . LEU A 1 72 ? 19.754 1.376 -14.034 1.00 95.56 72 LEU A O 1
ATOM 593 N N . ASN A 1 73 ? 19.786 3.327 -12.883 1.00 95.00 73 ASN A N 1
ATOM 594 C CA . ASN A 1 73 ? 21.227 3.577 -12.950 1.00 95.00 73 ASN A CA 1
ATOM 595 C C . ASN A 1 73 ? 22.025 2.888 -11.827 1.00 95.00 73 ASN A C 1
ATOM 597 O O . ASN A 1 73 ? 23.252 2.950 -11.830 1.00 95.00 73 ASN A O 1
ATOM 601 N N . LYS A 1 74 ? 21.358 2.186 -10.897 1.00 92.50 74 LYS A N 1
ATOM 602 C CA . LYS A 1 74 ? 21.964 1.536 -9.716 1.00 92.50 74 LYS A CA 1
ATOM 603 C C . LYS A 1 74 ? 22.677 2.513 -8.766 1.00 92.50 74 LYS A C 1
ATOM 605 O O . LYS A 1 74 ? 23.668 2.160 -8.134 1.00 92.50 74 LYS A O 1
ATOM 610 N N . GLU A 1 75 ? 22.147 3.726 -8.648 1.00 91.94 75 GLU A N 1
ATOM 611 C CA . GLU A 1 75 ? 22.685 4.819 -7.824 1.00 91.94 75 GLU A CA 1
ATOM 612 C C . GLU A 1 75 ? 22.006 4.924 -6.445 1.00 91.94 75 GLU A C 1
ATOM 614 O O . GLU A 1 75 ? 22.477 5.650 -5.575 1.00 91.94 75 GLU A O 1
ATOM 619 N N . GLY A 1 76 ? 20.896 4.208 -6.227 1.00 86.94 76 GLY A N 1
ATOM 620 C CA . GLY A 1 76 ? 20.188 4.157 -4.943 1.00 86.94 76 GLY A CA 1
ATOM 621 C C . GLY A 1 76 ? 20.751 3.125 -3.950 1.00 86.94 76 GLY A C 1
ATOM 622 O O . GLY A 1 76 ? 21.767 2.475 -4.209 1.00 86.94 76 GLY A O 1
ATOM 623 N N . PRO A 1 77 ? 20.071 2.908 -2.806 1.00 88.06 77 PRO A N 1
ATOM 624 C CA . PRO A 1 77 ? 20.401 1.824 -1.881 1.00 88.06 77 PRO A CA 1
ATOM 625 C C . PRO A 1 77 ? 20.461 0.469 -2.592 1.00 88.06 77 PRO A C 1
ATOM 627 O O . PRO A 1 77 ? 19.593 0.169 -3.415 1.00 88.06 77 PRO A O 1
ATOM 630 N N . GLN A 1 78 ? 21.407 -0.395 -2.205 1.00 87.56 78 GLN A N 1
ATOM 631 C CA . GLN A 1 78 ? 21.584 -1.735 -2.794 1.00 87.56 78 GLN A CA 1
ATOM 632 C C . GLN A 1 78 ? 20.279 -2.549 -2.832 1.00 87.56 78 GLN A C 1
ATOM 634 O O . GLN A 1 78 ? 20.006 -3.255 -3.800 1.00 87.56 78 GLN A O 1
ATOM 639 N N . ALA A 1 79 ? 19.449 -2.399 -1.799 1.00 88.81 79 ALA A N 1
ATOM 640 C CA . ALA A 1 79 ? 18.112 -2.974 -1.701 1.00 88.81 79 ALA A CA 1
ATOM 641 C C . ALA A 1 79 ? 17.229 -2.703 -2.934 1.00 88.81 79 ALA A C 1
ATOM 643 O O . ALA A 1 79 ? 16.520 -3.592 -3.396 1.00 88.81 79 ALA A O 1
ATOM 644 N N . THR A 1 80 ? 17.287 -1.493 -3.489 1.00 92.00 80 THR A N 1
ATOM 645 C CA . THR A 1 80 ? 16.465 -1.100 -4.642 1.00 92.00 80 THR A CA 1
ATOM 646 C C . THR A 1 80 ? 16.941 -1.752 -5.938 1.00 92.00 80 THR A C 1
ATOM 648 O O . THR A 1 80 ? 16.114 -2.203 -6.726 1.00 92.00 80 THR A O 1
ATOM 651 N N . SER A 1 81 ? 18.256 -1.913 -6.112 1.00 90.75 81 SER A N 1
ATOM 652 C CA . SER A 1 81 ? 18.842 -2.652 -7.237 1.00 90.75 81 SER A CA 1
ATOM 653 C C . SER A 1 81 ? 18.480 -4.140 -7.199 1.00 90.75 81 SER A C 1
ATOM 655 O O . SER A 1 81 ? 18.168 -4.715 -8.237 1.00 90.75 81 SER A O 1
ATOM 657 N N . LEU A 1 82 ? 18.462 -4.754 -6.010 1.00 89.75 82 LEU A N 1
ATOM 658 C CA . LEU A 1 82 ? 18.035 -6.150 -5.839 1.00 89.75 82 LEU A CA 1
ATOM 659 C C . LEU A 1 82 ? 16.545 -6.335 -6.155 1.00 89.75 82 LEU A C 1
ATOM 661 O O . LEU A 1 82 ? 16.163 -7.298 -6.819 1.00 89.75 82 LEU A O 1
ATOM 665 N N . LEU A 1 83 ? 15.696 -5.398 -5.718 1.00 91.88 83 LEU A N 1
ATOM 666 C CA . LEU A 1 83 ? 14.274 -5.406 -6.070 1.00 91.88 83 LEU A CA 1
ATOM 667 C C . LEU A 1 83 ? 14.056 -5.211 -7.576 1.00 91.88 83 LEU A C 1
ATOM 669 O O . LEU A 1 83 ? 13.151 -5.829 -8.133 1.00 91.88 83 LEU A O 1
ATOM 673 N N . GLN A 1 84 ? 14.883 -4.392 -8.236 1.00 94.69 84 GLN A N 1
ATOM 674 C CA . GLN A 1 84 ? 14.831 -4.192 -9.686 1.00 94.69 84 GLN A CA 1
ATOM 675 C C . GLN A 1 84 ? 15.161 -5.489 -10.425 1.00 94.69 84 GLN A C 1
ATOM 677 O O . GLN A 1 84 ? 14.404 -5.896 -11.301 1.00 94.69 84 GLN A O 1
ATOM 682 N N . GLU A 1 85 ? 16.250 -6.158 -10.047 1.00 92.19 85 GLU A N 1
ATOM 683 C CA . GLU A 1 85 ? 16.656 -7.439 -10.630 1.00 92.19 85 GLU A CA 1
ATOM 684 C C . GLU A 1 85 ? 15.587 -8.519 -10.423 1.00 92.19 85 GLU A C 1
ATOM 686 O O . GLU A 1 85 ? 15.152 -9.143 -11.389 1.00 92.19 85 GLU A O 1
ATOM 691 N N . THR A 1 86 ? 15.055 -8.636 -9.203 1.00 89.62 86 THR A N 1
ATOM 692 C CA . THR A 1 86 ? 13.963 -9.578 -8.902 1.00 89.62 86 THR A CA 1
ATOM 693 C C . THR A 1 86 ? 12.706 -9.260 -9.720 1.00 89.62 86 THR A C 1
ATOM 695 O O . THR A 1 86 ? 12.045 -10.154 -10.241 1.00 89.62 86 THR A O 1
ATOM 698 N N . GLY A 1 87 ? 12.352 -7.979 -9.862 1.00 91.56 87 GLY A N 1
ATOM 699 C CA . GLY A 1 87 ? 11.219 -7.556 -10.683 1.00 91.56 87 GLY A CA 1
ATOM 700 C C . GLY A 1 87 ? 11.407 -7.884 -12.167 1.00 91.56 87 GLY A C 1
ATOM 701 O O . GLY A 1 87 ? 10.448 -8.271 -12.832 1.00 91.56 87 GLY A O 1
ATOM 702 N N . GLU A 1 88 ? 12.632 -7.764 -12.683 1.00 92.50 88 GLU A N 1
ATOM 703 C CA . GLU A 1 88 ? 12.985 -8.133 -14.057 1.00 92.50 88 GLU A CA 1
ATOM 704 C C . GLU A 1 88 ? 12.894 -9.650 -14.280 1.00 92.50 88 GLU A C 1
ATOM 706 O O . GLU A 1 88 ? 12.337 -10.075 -15.290 1.00 92.50 88 GLU A O 1
ATOM 711 N N . GLU A 1 89 ? 13.367 -10.464 -13.334 1.00 88.44 89 GLU A N 1
ATOM 712 C CA . GLU A 1 89 ? 13.213 -11.929 -13.350 1.00 88.44 89 GLU A CA 1
ATOM 713 C C . GLU A 1 89 ? 11.734 -12.339 -13.312 1.00 88.44 89 GLU A C 1
ATOM 715 O O . GLU A 1 89 ? 11.270 -13.124 -14.140 1.00 88.44 89 GLU A O 1
ATOM 720 N N . MET A 1 90 ? 10.941 -11.727 -12.426 1.00 87.06 90 MET A N 1
ATOM 721 C CA . MET A 1 90 ? 9.488 -11.926 -12.394 1.00 87.06 90 MET A CA 1
ATOM 722 C C . MET A 1 90 ? 8.822 -11.558 -13.723 1.00 87.06 90 MET A C 1
ATOM 724 O O . MET A 1 90 ? 7.869 -12.219 -14.135 1.00 87.06 90 MET A O 1
ATOM 728 N N . ALA A 1 91 ? 9.305 -10.520 -14.408 1.00 88.31 91 ALA A N 1
ATOM 729 C CA . ALA A 1 91 ? 8.773 -10.128 -15.706 1.00 88.31 91 ALA A CA 1
ATOM 730 C C . ALA A 1 91 ? 9.014 -11.218 -16.766 1.00 88.31 91 ALA A C 1
ATOM 732 O O . ALA A 1 91 ? 8.094 -11.523 -17.527 1.00 88.31 91 ALA A O 1
ATOM 733 N N . VAL A 1 92 ? 10.190 -11.864 -16.764 1.00 87.44 92 VAL A N 1
ATOM 734 C CA . VAL A 1 92 ? 10.487 -13.012 -17.646 1.00 87.44 92 VAL A CA 1
ATOM 735 C C . VAL A 1 92 ? 9.520 -14.163 -17.391 1.00 87.44 92 VAL A C 1
ATOM 737 O O . VAL A 1 92 ? 8.963 -14.714 -18.341 1.00 87.44 92 VAL A O 1
ATOM 740 N N . LEU A 1 93 ? 9.261 -14.495 -16.122 1.00 83.38 93 LEU A N 1
ATOM 741 C CA . LEU A 1 93 ? 8.320 -15.560 -15.747 1.00 83.38 93 LEU A CA 1
ATOM 742 C C . LEU A 1 93 ? 6.891 -15.305 -16.250 1.00 83.38 93 LEU A C 1
ATOM 744 O O . LEU A 1 93 ? 6.139 -16.250 -16.486 1.00 83.38 93 LEU A O 1
ATOM 748 N N . LEU A 1 94 ? 6.522 -14.038 -16.433 1.00 83.44 94 LEU A N 1
ATOM 749 C CA . LEU A 1 94 ? 5.230 -13.609 -16.969 1.00 83.44 94 LEU A CA 1
ATOM 750 C C . LEU A 1 94 ? 5.235 -13.421 -18.498 1.00 83.44 94 LEU A C 1
ATOM 752 O O . LEU A 1 94 ? 4.227 -13.000 -19.060 1.00 83.44 94 LEU A O 1
ATOM 756 N N . GLY A 1 95 ? 6.344 -13.735 -19.176 1.00 84.81 95 GLY A N 1
ATOM 757 C CA . GLY A 1 95 ? 6.478 -13.643 -20.632 1.00 84.81 95 GLY A CA 1
ATOM 758 C C . GLY A 1 95 ? 6.840 -12.253 -21.163 1.00 84.81 95 GLY A C 1
ATOM 759 O O . GLY A 1 95 ? 6.743 -12.024 -22.368 1.00 84.81 95 GLY A O 1
ATOM 760 N N . PHE A 1 96 ? 7.262 -11.324 -20.302 1.00 88.75 96 PHE A N 1
ATOM 761 C CA . PHE A 1 96 ? 7.761 -10.017 -20.726 1.00 88.75 96 PHE A CA 1
ATOM 762 C C . PHE A 1 96 ? 9.260 -10.054 -21.039 1.00 88.75 96 PHE A C 1
ATOM 764 O O . PHE A 1 96 ? 10.036 -10.805 -20.450 1.00 88.75 96 PHE A O 1
ATOM 771 N N . ASP A 1 97 ? 9.686 -9.167 -21.937 1.00 88.19 97 ASP A N 1
ATOM 772 C CA . ASP A 1 97 ? 11.100 -8.917 -22.195 1.00 88.19 97 ASP A CA 1
ATOM 773 C C . ASP A 1 97 ? 11.716 -8.085 -21.057 1.00 88.19 97 ASP A C 1
ATOM 775 O O . ASP A 1 97 ? 11.421 -6.894 -20.915 1.00 88.19 97 ASP A O 1
ATOM 779 N N . ARG A 1 98 ? 12.613 -8.697 -20.271 1.00 88.00 98 ARG A N 1
ATOM 780 C CA . ARG A 1 98 ? 13.336 -8.020 -19.179 1.00 88.00 98 ARG A CA 1
ATOM 781 C C . ARG A 1 98 ? 14.239 -6.878 -19.641 1.00 88.00 98 ARG A C 1
ATOM 783 O O . ARG A 1 98 ? 14.594 -6.028 -18.832 1.00 88.00 98 ARG A O 1
ATOM 790 N N . THR A 1 99 ? 14.628 -6.846 -20.915 1.00 89.12 99 THR A N 1
ATOM 791 C CA . THR A 1 99 ? 15.469 -5.778 -21.476 1.00 89.12 99 THR A CA 1
ATOM 792 C C . THR A 1 99 ? 14.654 -4.576 -21.950 1.00 89.12 99 THR A C 1
ATOM 794 O O . THR A 1 99 ? 15.218 -3.500 -22.158 1.00 89.12 99 THR A O 1
ATOM 797 N N . SER A 1 100 ? 13.326 -4.719 -22.042 1.00 94.75 100 SER A N 1
ATOM 798 C CA . SER A 1 100 ? 12.416 -3.654 -22.455 1.00 94.75 100 SER A CA 1
ATOM 799 C C . SER A 1 100 ? 12.534 -2.438 -21.530 1.00 94.75 100 SER A C 1
ATOM 801 O O . SER A 1 100 ? 12.242 -2.548 -20.331 1.00 94.75 100 SER A O 1
ATOM 803 N N . PRO A 1 101 ? 12.878 -1.246 -22.059 1.00 95.31 101 PRO A N 1
ATOM 804 C CA . PRO A 1 101 ? 12.948 -0.030 -21.256 1.00 95.31 101 PRO A CA 1
ATOM 805 C C . PRO A 1 101 ? 11.632 0.268 -20.535 1.00 95.31 101 PRO A C 1
ATOM 807 O O . PRO A 1 101 ? 11.642 0.649 -19.371 1.00 95.31 101 PRO A O 1
ATOM 810 N N . ALA A 1 102 ? 10.489 0.018 -21.183 1.00 94.31 102 ALA A N 1
ATOM 811 C CA . ALA A 1 102 ? 9.176 0.258 -20.589 1.00 94.31 102 ALA A CA 1
ATOM 812 C C . ALA A 1 102 ? 8.911 -0.641 -19.368 1.00 94.31 102 ALA A C 1
ATOM 814 O O . ALA A 1 102 ? 8.407 -0.161 -18.351 1.00 94.31 102 ALA A O 1
ATOM 815 N N . VAL A 1 103 ? 9.286 -1.924 -19.449 1.00 94.69 103 VAL A N 1
ATOM 816 C CA . VAL A 1 103 ? 9.151 -2.883 -18.338 1.00 94.69 103 VAL A CA 1
ATOM 817 C C . VAL A 1 103 ? 10.060 -2.473 -17.185 1.00 94.69 103 VAL A C 1
ATOM 819 O O . VAL A 1 103 ? 9.590 -2.311 -16.059 1.00 94.69 103 VAL A O 1
ATOM 822 N N . ARG A 1 104 ? 11.341 -2.217 -17.475 1.00 96.75 104 ARG A N 1
ATOM 823 C CA . ARG A 1 104 ? 12.327 -1.815 -16.463 1.00 96.75 104 ARG A CA 1
ATOM 824 C C . ARG A 1 104 ? 11.925 -0.520 -15.762 1.00 96.75 104 ARG A C 1
ATOM 826 O O . ARG A 1 104 ? 11.984 -0.458 -14.538 1.00 96.75 104 ARG A O 1
ATOM 833 N N . THR A 1 105 ? 11.453 0.481 -16.508 1.00 97.38 105 THR A N 1
ATOM 834 C CA . THR A 1 105 ? 10.956 1.744 -15.944 1.00 97.38 105 THR A CA 1
ATOM 835 C C . THR A 1 105 ? 9.708 1.540 -15.088 1.00 97.38 105 THR A C 1
ATOM 837 O O . THR A 1 105 ? 9.602 2.157 -14.031 1.00 97.38 105 THR A O 1
ATOM 840 N N . MET A 1 106 ? 8.764 0.683 -15.492 1.00 97.31 106 MET A N 1
ATOM 841 C CA . MET A 1 106 ? 7.590 0.386 -14.664 1.00 97.31 106 MET A CA 1
ATOM 842 C C . MET A 1 106 ? 7.999 -0.249 -13.328 1.00 97.31 106 MET A C 1
ATOM 844 O O . MET A 1 106 ? 7.531 0.199 -12.283 1.00 97.31 106 MET A O 1
ATOM 848 N N . ILE A 1 107 ? 8.912 -1.227 -13.349 1.00 97.00 107 ILE A N 1
ATOM 849 C CA . ILE A 1 107 ? 9.463 -1.858 -12.138 1.00 97.00 107 ILE A CA 1
ATOM 850 C C . ILE A 1 107 ? 10.131 -0.811 -11.242 1.00 97.00 107 ILE A C 1
ATOM 852 O O . ILE A 1 107 ? 9.768 -0.694 -10.073 1.00 97.00 107 ILE A O 1
ATOM 856 N N . ALA A 1 108 ? 11.005 0.029 -11.799 1.00 97.38 108 ALA A N 1
ATOM 857 C CA . ALA A 1 108 ? 11.682 1.080 -11.045 1.00 97.38 108 ALA A CA 1
ATOM 858 C C . ALA A 1 108 ? 10.696 2.067 -10.393 1.00 97.38 108 ALA A C 1
ATOM 860 O O . ALA A 1 108 ? 10.870 2.444 -9.236 1.00 97.38 108 ALA A O 1
ATOM 861 N N . ARG A 1 109 ? 9.611 2.442 -11.086 1.00 98.00 109 ARG A N 1
ATOM 862 C CA . ARG A 1 109 ? 8.563 3.317 -10.526 1.00 98.00 109 ARG A CA 1
ATOM 863 C C . ARG A 1 109 ? 7.742 2.640 -9.424 1.00 98.00 109 ARG A C 1
ATOM 865 O O . ARG A 1 109 ? 7.321 3.323 -8.492 1.00 98.00 109 ARG A O 1
ATOM 872 N N . MET A 1 110 ? 7.513 1.326 -9.508 1.00 97.25 110 MET A N 1
ATOM 873 C CA . MET A 1 110 ? 6.885 0.552 -8.426 1.00 97.25 110 MET A CA 1
ATOM 874 C C . MET A 1 110 ? 7.802 0.450 -7.200 1.00 97.25 110 MET A C 1
ATOM 876 O O . MET A 1 110 ? 7.323 0.557 -6.074 1.00 97.25 110 MET A O 1
ATOM 880 N N . ILE A 1 111 ? 9.113 0.299 -7.403 1.00 95.94 111 ILE A N 1
ATOM 881 C CA . ILE A 1 111 ? 10.110 0.290 -6.321 1.00 95.94 111 ILE A CA 1
ATOM 882 C C . ILE A 1 111 ? 10.236 1.676 -5.683 1.00 95.94 111 ILE A C 1
ATOM 884 O O . ILE A 1 111 ? 10.326 1.778 -4.463 1.00 95.94 111 ILE A O 1
ATOM 888 N N . GLU A 1 112 ? 10.183 2.751 -6.472 1.00 96.19 112 GLU A N 1
ATOM 889 C CA . GLU A 1 112 ? 10.112 4.116 -5.941 1.00 96.19 112 GLU A CA 1
ATOM 890 C C . GLU A 1 112 ? 8.873 4.300 -5.048 1.00 96.19 112 GLU A C 1
ATOM 892 O O . GLU A 1 112 ? 8.980 4.855 -3.953 1.00 96.19 112 GLU A O 1
ATOM 897 N N . LEU A 1 113 ? 7.708 3.792 -5.471 1.00 96.31 113 LEU A N 1
ATOM 898 C CA . LEU A 1 113 ? 6.494 3.810 -4.652 1.00 96.31 113 LEU A CA 1
ATOM 899 C C . LEU A 1 113 ? 6.679 3.014 -3.345 1.00 96.31 113 LEU A C 1
ATOM 901 O O . LEU A 1 113 ? 6.383 3.544 -2.275 1.00 96.31 113 LEU A O 1
ATOM 905 N N . GLU A 1 114 ? 7.221 1.791 -3.407 1.00 94.25 114 GLU A N 1
ATOM 906 C CA . GLU A 1 114 ? 7.554 0.976 -2.222 1.00 94.25 114 GLU A CA 1
ATOM 907 C C . GLU A 1 114 ? 8.469 1.736 -1.256 1.00 94.25 114 GLU A C 1
ATOM 909 O O . GLU A 1 114 ? 8.219 1.759 -0.047 1.00 94.25 114 GLU A O 1
ATOM 914 N N . TRP A 1 115 ? 9.513 2.379 -1.787 1.00 93.38 115 TRP A N 1
ATOM 915 C CA . TRP A 1 115 ? 10.464 3.158 -1.004 1.00 93.38 115 TRP A CA 1
ATOM 916 C C . TRP A 1 115 ? 9.761 4.324 -0.304 1.00 93.38 115 TRP A C 1
ATOM 918 O O . TRP A 1 115 ? 9.860 4.438 0.917 1.00 93.38 115 TRP A O 1
ATOM 928 N N . ARG A 1 116 ? 8.983 5.132 -1.042 1.00 93.88 116 ARG A N 1
ATOM 929 C CA . ARG A 1 116 ? 8.243 6.288 -0.501 1.00 93.88 116 ARG A CA 1
ATOM 930 C C . ARG A 1 116 ? 7.288 5.888 0.621 1.00 93.88 116 ARG A C 1
ATOM 932 O O . ARG A 1 116 ? 7.237 6.577 1.644 1.00 93.88 116 ARG A O 1
ATOM 939 N N . ILE A 1 117 ? 6.549 4.788 0.450 1.00 92.94 117 ILE A N 1
ATOM 940 C CA . ILE A 1 117 ? 5.644 4.282 1.491 1.00 92.94 117 ILE A CA 1
ATOM 941 C C . ILE A 1 117 ? 6.456 3.819 2.705 1.00 92.94 117 ILE A C 1
ATOM 943 O O . ILE A 1 117 ? 6.157 4.221 3.827 1.00 92.94 117 ILE A O 1
ATOM 947 N N . THR A 1 118 ? 7.517 3.037 2.485 1.00 90.38 118 THR A N 1
ATOM 948 C CA . THR A 1 118 ? 8.350 2.476 3.557 1.00 90.38 118 THR A CA 1
ATOM 949 C C . THR A 1 118 ? 8.986 3.564 4.415 1.00 90.38 118 THR A C 1
ATOM 951 O O . THR A 1 118 ? 8.834 3.544 5.634 1.00 90.38 118 THR A O 1
ATOM 954 N N . VAL A 1 119 ? 9.659 4.551 3.815 1.00 89.06 119 VAL A N 1
ATOM 955 C CA . VAL A 1 119 ? 10.354 5.612 4.574 1.00 89.06 119 VAL A CA 1
ATOM 956 C C . VAL A 1 119 ? 9.400 6.601 5.254 1.00 89.06 119 VAL A C 1
ATOM 958 O O . VAL A 1 119 ? 9.793 7.293 6.192 1.00 89.06 119 VAL A O 1
ATOM 961 N N . SER A 1 120 ? 8.131 6.638 4.833 1.00 88.44 120 SER A N 1
ATOM 962 C CA . SER A 1 120 ? 7.060 7.402 5.495 1.00 88.44 120 SER A CA 1
ATOM 963 C C . SER A 1 120 ? 6.453 6.680 6.704 1.00 88.44 120 SER A C 1
ATOM 965 O O . SER A 1 120 ? 5.653 7.2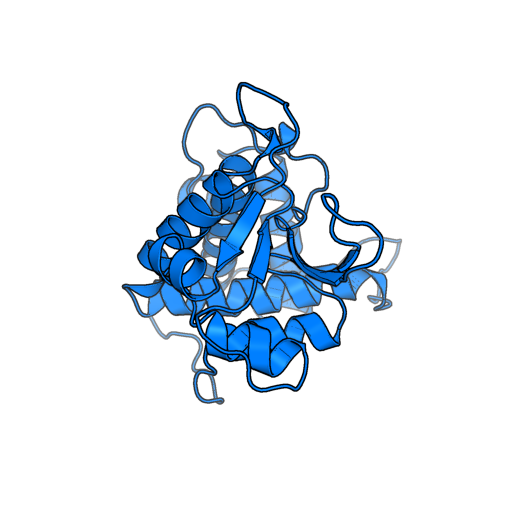61 7.453 1.00 88.44 120 SER A O 1
ATOM 967 N N . GLY A 1 121 ? 6.858 5.426 6.890 1.00 86.62 121 GLY A N 1
ATOM 968 C CA . GLY A 1 121 ? 6.422 4.515 7.924 1.00 86.62 121 GLY A CA 1
ATOM 969 C C . GLY A 1 121 ? 6.755 4.926 9.352 1.00 86.62 121 GLY A C 1
ATOM 970 O O . GLY A 1 121 ? 7.682 5.692 9.634 1.00 86.62 121 GLY A O 1
ATOM 971 N N . SER A 1 122 ? 6.006 4.354 10.287 1.00 80.44 122 SER A N 1
ATOM 972 C CA . SER A 1 122 ? 6.098 4.645 11.720 1.00 80.44 122 SER A CA 1
ATOM 973 C C . SER A 1 122 ? 7.442 4.282 12.353 1.00 80.44 122 SER A C 1
ATOM 975 O O . SER A 1 122 ? 7.875 4.918 13.317 1.00 80.44 122 SER A O 1
ATOM 977 N N . ARG A 1 123 ? 8.154 3.298 11.787 1.00 78.56 123 ARG A N 1
ATOM 978 C CA . ARG A 1 123 ? 9.483 2.877 12.257 1.00 78.56 123 ARG A CA 1
ATOM 979 C C . ARG A 1 123 ? 10.526 3.996 12.182 1.00 78.56 123 ARG A C 1
ATOM 981 O O . ARG A 1 123 ? 11.508 3.953 12.924 1.00 78.56 123 ARG A O 1
ATOM 988 N N . PHE A 1 124 ? 10.306 4.996 11.330 1.00 73.31 124 PHE A N 1
ATOM 989 C CA . PHE A 1 124 ? 11.189 6.152 11.165 1.00 73.31 124 PHE A CA 1
ATOM 990 C C . PHE A 1 124 ? 10.789 7.357 12.021 1.00 73.31 124 PHE A C 1
ATOM 992 O O . PHE A 1 124 ? 11.388 8.428 11.914 1.00 73.31 124 PHE A O 1
ATOM 999 N N . TYR A 1 125 ? 9.791 7.217 12.896 1.00 73.19 125 TYR A N 1
ATOM 1000 C CA . TYR A 1 125 ? 9.357 8.322 13.741 1.00 73.19 125 TYR A CA 1
ATOM 1001 C C . TYR A 1 125 ? 10.354 8.569 14.868 1.00 73.19 125 TYR A C 1
ATOM 1003 O O . TYR A 1 125 ? 10.800 7.646 15.550 1.00 73.19 125 TYR A O 1
ATOM 1011 N N . LYS A 1 126 ? 10.653 9.851 15.120 1.00 65.00 126 LYS A N 1
ATOM 1012 C CA . LYS A 1 126 ? 11.578 10.283 16.185 1.00 65.00 126 LYS A CA 1
ATOM 1013 C C . LYS A 1 126 ? 11.154 9.806 17.584 1.00 65.00 126 LYS A C 1
ATOM 1015 O O . LYS A 1 126 ? 11.999 9.653 18.461 1.00 65.00 126 LYS A O 1
ATOM 1020 N N . HIS A 1 127 ? 9.861 9.548 17.799 1.00 66.19 127 HIS A N 1
ATOM 1021 C CA . HIS A 1 127 ? 9.310 9.087 19.075 1.00 66.19 127 HIS A CA 1
ATOM 1022 C C . HIS A 1 127 ? 8.568 7.757 18.905 1.00 66.19 127 HIS A C 1
ATOM 1024 O O . HIS A 1 127 ? 7.485 7.726 18.320 1.00 66.19 127 HIS A O 1
ATOM 1030 N N . LYS A 1 128 ? 9.139 6.685 19.474 1.00 60.53 128 LYS A N 1
ATOM 1031 C CA . LYS A 1 128 ? 8.660 5.290 19.409 1.00 60.53 128 LYS A CA 1
ATOM 1032 C C . LYS A 1 128 ? 7.542 4.947 20.410 1.00 60.53 128 LYS A C 1
ATOM 1034 O O . LYS A 1 128 ? 7.426 3.797 20.821 1.00 60.53 128 LYS A O 1
ATOM 1039 N N . LYS A 1 129 ? 6.758 5.926 20.874 1.00 62.38 129 LYS A N 1
ATOM 1040 C CA . LYS A 1 129 ? 5.599 5.616 21.729 1.00 62.38 129 LYS A CA 1
ATOM 1041 C C . LYS A 1 129 ? 4.520 4.948 20.882 1.00 62.38 129 LYS A C 1
ATOM 1043 O O . LYS A 1 129 ? 4.292 5.383 19.757 1.00 62.38 129 LYS A O 1
ATOM 1048 N N . GLU A 1 130 ? 3.883 3.920 21.431 1.00 65.19 130 GLU A N 1
ATOM 1049 C CA . GLU A 1 130 ? 2.711 3.274 20.839 1.00 65.19 130 GLU A CA 1
ATOM 1050 C C . GLU A 1 130 ? 1.606 4.328 20.649 1.00 65.19 130 GLU A C 1
ATOM 1052 O O . GLU A 1 130 ? 1.325 5.107 21.563 1.00 65.19 130 GLU A O 1
ATOM 1057 N N . ARG A 1 131 ? 1.052 4.425 19.435 1.00 81.75 131 ARG A N 1
ATOM 1058 C CA . ARG A 1 131 ? 0.092 5.473 19.041 1.00 81.75 131 ARG A CA 1
ATOM 1059 C C . ARG A 1 131 ? -1.256 4.868 18.667 1.00 81.75 131 ARG A C 1
ATOM 1061 O O . ARG A 1 131 ? -1.815 5.221 17.636 1.00 81.75 131 ARG A O 1
ATOM 1068 N N . TYR A 1 132 ? -1.743 3.927 19.473 1.00 89.81 132 TYR A N 1
ATOM 1069 C CA . TYR A 1 132 ? -3.062 3.353 19.243 1.00 89.81 132 TYR A CA 1
ATOM 1070 C C . TYR A 1 132 ? -4.120 4.452 19.316 1.00 89.81 132 TYR A C 1
ATOM 1072 O O . TYR A 1 132 ? -4.166 5.232 20.271 1.00 89.81 132 TYR A O 1
ATOM 1080 N N . GLU A 1 133 ? -4.950 4.521 18.288 1.00 94.00 133 GLU A N 1
ATOM 1081 C CA . GLU A 1 133 ? -5.896 5.606 18.110 1.00 94.00 133 GLU A CA 1
ATOM 1082 C C . GLU A 1 133 ? -7.225 5.059 17.601 1.00 94.00 133 GLU A C 1
ATOM 1084 O O . GLU A 1 133 ? -7.228 4.199 16.727 1.00 94.00 133 GLU A O 1
ATOM 1089 N N . VAL A 1 134 ? -8.350 5.550 18.120 1.00 96.31 134 VAL A N 1
ATOM 1090 C CA . VAL A 1 134 ? -9.684 5.148 17.655 1.00 96.31 134 VAL A CA 1
ATOM 1091 C C . VAL A 1 134 ? -10.382 6.360 17.061 1.00 96.31 134 VAL A C 1
ATOM 1093 O O . VAL A 1 134 ? -10.650 7.334 17.765 1.00 96.31 134 VAL A O 1
ATOM 1096 N N . ILE A 1 135 ? -10.695 6.287 15.770 1.00 97.38 135 ILE A N 1
ATOM 1097 C CA . ILE A 1 135 ? -11.341 7.359 15.006 1.00 97.38 135 ILE A CA 1
ATOM 1098 C C . ILE A 1 135 ? -12.614 6.850 14.332 1.00 97.38 135 ILE A C 1
ATOM 1100 O O . ILE A 1 135 ? -12.930 5.663 14.387 1.00 97.38 135 ILE A O 1
ATOM 1104 N N . SER A 1 136 ? -13.385 7.754 13.730 1.00 98.31 136 SER A N 1
ATOM 1105 C CA . SER A 1 136 ? -14.527 7.362 12.891 1.00 98.31 136 SER A CA 1
ATOM 1106 C C . SER A 1 136 ? -14.109 7.098 11.442 1.00 98.31 136 SER A C 1
ATOM 1108 O O . SER A 1 136 ? -13.110 7.657 10.988 1.00 98.31 136 SER A O 1
ATOM 1110 N N . ILE A 1 137 ? -14.899 6.329 10.684 1.00 98.25 137 ILE A N 1
ATOM 1111 C CA . ILE A 1 137 ? -14.709 6.196 9.225 1.00 98.25 137 ILE A CA 1
ATOM 1112 C C . ILE A 1 137 ? -14.766 7.569 8.529 1.00 98.25 137 ILE A C 1
ATOM 1114 O O . ILE A 1 137 ? -13.997 7.824 7.605 1.00 98.25 137 ILE A O 1
ATOM 1118 N N . ALA A 1 138 ? -15.626 8.484 8.988 1.00 98.38 138 ALA A N 1
ATOM 1119 C CA . ALA A 1 138 ? -15.685 9.851 8.467 1.00 98.38 138 ALA A CA 1
ATOM 1120 C C . ALA A 1 138 ? -14.355 10.596 8.656 1.00 98.38 138 ALA A C 1
ATOM 1122 O O . ALA A 1 138 ? -13.850 11.222 7.727 1.00 98.38 138 ALA A O 1
ATOM 1123 N N . GLU A 1 139 ? -13.773 10.508 9.852 1.00 98.38 139 GLU A N 1
ATOM 1124 C CA . GLU A 1 139 ? -12.474 11.115 10.145 1.00 98.38 139 GLU A CA 1
ATOM 1125 C C . GLU A 1 139 ? -11.356 10.458 9.332 1.00 98.38 139 GLU A C 1
ATOM 1127 O O . GLU A 1 139 ? -10.525 11.171 8.774 1.00 98.38 139 GLU A O 1
ATOM 1132 N N . LEU A 1 140 ? -11.380 9.128 9.189 1.00 98.06 140 LEU A N 1
ATOM 1133 C CA . LEU A 1 140 ? -10.455 8.375 8.342 1.00 98.06 140 LEU A CA 1
ATOM 1134 C C . LEU A 1 140 ? -10.480 8.884 6.891 1.00 98.06 140 LEU A C 1
ATOM 1136 O O . LEU A 1 140 ? -9.427 9.159 6.317 1.00 98.06 140 LEU A O 1
ATOM 1140 N N . GLN A 1 141 ? -11.675 9.079 6.328 1.00 98.19 141 GLN A N 1
ATOM 1141 C CA . GLN A 1 141 ? -11.841 9.599 4.971 1.00 98.19 141 GLN A CA 1
ATOM 1142 C C . GLN A 1 141 ? -11.268 11.015 4.810 1.00 98.19 141 GLN A C 1
ATOM 1144 O O . GLN A 1 141 ? -10.716 11.330 3.759 1.00 98.19 141 GLN A O 1
ATOM 1149 N N . ILE A 1 142 ? -11.368 11.858 5.843 1.00 98.12 142 ILE A N 1
ATOM 1150 C CA . ILE A 1 142 ? -10.818 13.223 5.838 1.00 98.12 142 ILE A CA 1
ATOM 1151 C C . ILE A 1 142 ? -9.286 13.200 5.858 1.00 98.12 142 ILE A C 1
ATOM 1153 O O . ILE A 1 142 ? -8.653 13.940 5.106 1.00 98.12 142 ILE A O 1
ATOM 1157 N N . ILE A 1 143 ? -8.678 12.376 6.718 1.00 97.69 143 ILE A N 1
ATOM 1158 C CA . ILE A 1 143 ? -7.217 12.360 6.887 1.00 97.69 143 ILE A CA 1
ATOM 1159 C C . ILE A 1 143 ? -6.492 11.575 5.787 1.00 97.69 143 ILE A C 1
ATOM 1161 O O . ILE A 1 143 ? -5.308 11.816 5.551 1.00 97.69 143 ILE A O 1
ATOM 1165 N N . ALA A 1 144 ? -7.178 10.639 5.127 1.00 97.50 144 ALA A N 1
ATOM 1166 C CA . ALA A 1 144 ? -6.591 9.758 4.126 1.00 97.50 144 ALA A CA 1
ATOM 1167 C C . ALA A 1 144 ? -7.485 9.581 2.881 1.00 97.50 144 ALA A C 1
ATOM 1169 O O . ALA A 1 144 ? -7.888 8.465 2.570 1.00 97.50 144 ALA A O 1
ATOM 1170 N N . PRO A 1 145 ? -7.797 10.643 2.119 1.00 97.50 145 PRO A N 1
ATOM 1171 C CA . PRO A 1 145 ? -8.813 10.594 1.065 1.00 97.50 145 PRO A CA 1
ATOM 1172 C C . PRO A 1 145 ? -8.414 9.837 -0.217 1.00 97.50 145 PRO A C 1
ATOM 1174 O O . PRO A 1 145 ? -9.187 9.830 -1.169 1.00 97.50 145 PRO A O 1
ATOM 1177 N N . ALA A 1 146 ? -7.232 9.214 -0.283 1.00 96.44 146 ALA A N 1
ATOM 1178 C CA . ALA A 1 146 ? -6.767 8.488 -1.472 1.00 96.44 146 ALA A CA 1
ATOM 1179 C C . ALA A 1 146 ? -7.600 7.246 -1.834 1.00 96.44 146 ALA A C 1
ATOM 1181 O O . ALA A 1 146 ? -7.459 6.736 -2.943 1.00 96.44 146 ALA A O 1
ATOM 1182 N N . LEU A 1 147 ? -8.407 6.745 -0.897 1.00 95.44 147 LEU A N 1
ATOM 1183 C CA . LEU A 1 147 ? -9.264 5.574 -1.062 1.00 95.44 147 LEU A CA 1
ATOM 1184 C C . LEU A 1 147 ? -10.672 5.890 -0.571 1.00 95.44 147 LEU A C 1
ATOM 1186 O O . LEU A 1 147 ? -10.843 6.673 0.368 1.00 95.44 147 LEU A O 1
ATOM 1190 N N . ASP A 1 148 ? -11.671 5.227 -1.145 1.00 95.81 148 ASP A N 1
ATOM 1191 C CA . ASP A 1 148 ? -12.992 5.123 -0.526 1.00 95.81 148 ASP A CA 1
ATOM 1192 C C . ASP A 1 148 ? -12.942 4.097 0.619 1.00 95.81 148 ASP A C 1
ATOM 1194 O O . ASP A 1 148 ? -13.152 2.893 0.437 1.00 95.81 148 ASP A O 1
ATOM 1198 N N . TRP A 1 149 ? -12.635 4.577 1.827 1.00 97.19 149 TRP A N 1
ATOM 1199 C CA . TRP A 1 149 ? -12.502 3.722 3.008 1.00 97.19 149 TRP A CA 1
ATOM 1200 C C . TRP A 1 149 ? -13.812 3.067 3.402 1.00 97.19 149 TRP A C 1
ATOM 1202 O O . TRP A 1 149 ? -13.810 1.936 3.883 1.00 97.19 149 TRP A O 1
ATOM 1212 N N . ARG A 1 150 ? -14.938 3.756 3.208 1.00 95.88 150 ARG A N 1
ATOM 1213 C CA . ARG A 1 150 ? -16.243 3.197 3.552 1.00 95.88 150 ARG A CA 1
ATOM 1214 C C . ARG A 1 150 ? -16.564 2.025 2.634 1.00 95.88 150 ARG A C 1
ATOM 1216 O O . ARG A 1 150 ? -16.963 0.977 3.142 1.00 95.88 150 ARG A O 1
ATOM 1223 N N . LEU A 1 151 ? -16.366 2.180 1.323 1.00 94.25 151 LEU A N 1
ATOM 1224 C CA . LEU A 1 151 ? -16.515 1.098 0.350 1.00 94.25 151 LEU A CA 1
ATOM 1225 C C . LEU A 1 151 ? -15.569 -0.060 0.672 1.00 94.25 151 LEU A C 1
ATOM 1227 O O . LEU A 1 151 ? -16.017 -1.203 0.780 1.00 94.25 151 LEU A O 1
ATOM 1231 N N . PHE A 1 152 ? -14.279 0.238 0.852 1.00 95.81 152 PHE A N 1
ATOM 1232 C CA . PHE A 1 152 ? -13.259 -0.770 1.119 1.00 95.81 152 PHE A CA 1
ATOM 1233 C C . PHE A 1 152 ? -13.583 -1.575 2.384 1.00 95.81 152 PHE A C 1
ATOM 1235 O O . PHE A 1 152 ? -13.689 -2.797 2.322 1.00 95.81 152 PHE A O 1
ATOM 1242 N N . LEU A 1 153 ? -13.798 -0.900 3.518 1.00 96.56 153 LEU A N 1
ATOM 1243 C CA . LEU A 1 153 ? -14.024 -1.561 4.803 1.00 96.56 153 LEU A CA 1
ATOM 1244 C C . LEU A 1 153 ? -15.352 -2.316 4.838 1.00 96.56 153 LEU A C 1
ATOM 1246 O O . LEU A 1 153 ? -15.378 -3.432 5.345 1.00 96.56 153 LEU A O 1
ATOM 1250 N N . SER A 1 154 ? -16.423 -1.758 4.260 1.00 95.56 154 SER A N 1
ATOM 1251 C CA . SER A 1 154 ? -17.719 -2.451 4.179 1.00 95.56 154 SER A CA 1
ATOM 1252 C C . SER A 1 154 ? -17.602 -3.749 3.381 1.00 95.56 154 SER A C 1
ATOM 1254 O O . SER A 1 154 ? -18.112 -4.792 3.781 1.00 95.56 154 SER A O 1
ATOM 1256 N N . THR A 1 155 ? -16.873 -3.702 2.264 1.00 94.25 155 THR A N 1
ATOM 1257 C CA . THR A 1 155 ? -16.645 -4.886 1.429 1.00 94.25 155 THR A CA 1
ATOM 1258 C C . THR A 1 155 ? -15.750 -5.902 2.134 1.00 94.25 155 THR A C 1
ATOM 1260 O O . THR A 1 155 ? -16.014 -7.096 2.050 1.00 94.25 155 THR A O 1
ATOM 1263 N N . LEU A 1 156 ? -14.723 -5.438 2.857 1.00 93.75 156 LEU A N 1
ATOM 1264 C CA . LEU A 1 156 ? -13.807 -6.295 3.610 1.00 93.75 156 LEU A CA 1
ATOM 1265 C C . LEU A 1 156 ? -14.529 -7.115 4.687 1.00 93.75 156 LEU A C 1
ATOM 1267 O O . LEU A 1 156 ? -14.244 -8.300 4.831 1.00 93.75 156 LEU A O 1
ATOM 1271 N N . VAL A 1 157 ? -15.441 -6.498 5.447 1.00 93.44 157 VAL A N 1
ATOM 1272 C CA . VAL A 1 157 ? -16.180 -7.196 6.516 1.00 93.44 157 VAL A CA 1
ATOM 1273 C C . VAL A 1 157 ? -17.462 -7.876 6.029 1.00 9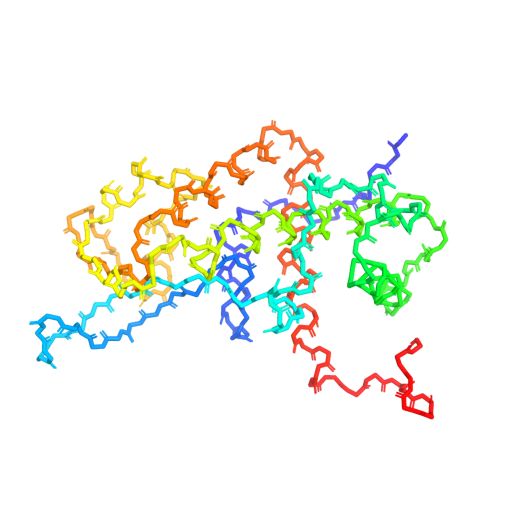3.44 157 VAL A C 1
ATOM 1275 O O . VAL A 1 157 ? -18.022 -8.695 6.749 1.00 93.44 157 VAL A O 1
ATOM 1278 N N . GLY A 1 158 ? -17.925 -7.563 4.816 1.00 93.38 158 GLY A N 1
ATOM 1279 C CA . GLY A 1 158 ? -19.169 -8.099 4.258 1.00 93.38 158 GLY A CA 1
ATOM 1280 C C . GLY A 1 158 ? -20.444 -7.446 4.806 1.00 93.38 158 GLY A C 1
ATOM 1281 O O . GLY A 1 158 ? -21.529 -7.995 4.633 1.00 93.38 158 GLY A O 1
ATOM 1282 N N . GLU A 1 159 ? -20.333 -6.275 5.436 1.00 93.75 159 GLU A N 1
ATOM 1283 C CA . GLU A 1 159 ? -21.442 -5.537 6.051 1.00 93.75 159 GLU A CA 1
ATOM 1284 C C . GLU A 1 159 ? -21.406 -4.061 5.653 1.00 93.75 159 GLU A C 1
ATOM 1286 O O . GLU A 1 159 ? -20.346 -3.482 5.422 1.00 93.75 159 GLU A O 1
ATOM 1291 N N . GLN A 1 160 ? -22.572 -3.416 5.583 1.00 95.75 160 GLN A N 1
ATOM 1292 C CA . GLN A 1 160 ? -22.642 -1.993 5.269 1.00 95.75 160 GLN A CA 1
ATOM 1293 C C . GLN A 1 160 ? -22.240 -1.154 6.486 1.00 95.75 160 GLN A C 1
ATOM 1295 O O . GLN A 1 160 ? -23.025 -0.982 7.413 1.00 95.75 160 GLN A O 1
ATOM 1300 N N . LEU A 1 161 ? -21.049 -0.556 6.446 1.00 96.62 161 LEU A N 1
ATOM 1301 C CA . LEU A 1 161 ? -20.575 0.319 7.515 1.00 96.62 161 LEU A CA 1
ATOM 1302 C C . LEU A 1 161 ? -21.082 1.756 7.341 1.00 96.62 161 LEU A C 1
ATOM 1304 O O . LEU A 1 161 ? -21.293 2.262 6.226 1.00 96.62 161 LEU A O 1
ATOM 1308 N N . HIS A 1 162 ? -21.251 2.446 8.466 1.00 96.12 162 HIS A N 1
ATOM 1309 C CA . HIS A 1 162 ? -21.667 3.844 8.527 1.00 96.12 162 HIS A CA 1
ATOM 1310 C C . HIS A 1 162 ? -20.493 4.778 8.842 1.00 96.12 162 HIS A C 1
ATOM 1312 O O . HIS A 1 162 ? -19.451 4.380 9.350 1.00 96.12 162 HIS A O 1
ATOM 1318 N N . ALA A 1 163 ? -20.648 6.065 8.529 1.00 96.56 163 ALA A N 1
ATOM 1319 C CA . ALA A 1 163 ? -19.567 7.043 8.664 1.00 96.56 163 ALA A CA 1
ATOM 1320 C C . ALA A 1 163 ? -19.117 7.265 10.126 1.00 96.56 163 ALA A C 1
ATOM 1322 O O . ALA A 1 163 ? -17.978 7.653 10.376 1.00 96.56 163 ALA A O 1
ATOM 1323 N N . ASN A 1 164 ? -20.001 7.018 11.093 1.00 97.31 164 ASN A N 1
ATOM 1324 C CA . ASN A 1 164 ? -19.738 7.135 12.526 1.00 97.31 164 ASN A CA 1
ATOM 1325 C C . ASN A 1 164 ? -19.090 5.884 13.143 1.00 97.31 164 ASN A C 1
ATOM 1327 O O . ASN A 1 164 ? -18.686 5.957 14.308 1.00 97.31 164 ASN A O 1
ATOM 1331 N N . GLU A 1 165 ? -18.979 4.782 12.391 1.00 97.00 165 GLU A N 1
ATOM 1332 C CA . GLU A 1 165 ? -18.358 3.544 12.867 1.00 97.00 165 GLU A CA 1
ATOM 1333 C C . GLU A 1 165 ? -16.930 3.789 13.335 1.00 97.00 165 GLU A C 1
ATOM 1335 O O . GLU A 1 165 ? -16.187 4.577 12.737 1.00 97.00 165 GLU A O 1
ATOM 1340 N N . LYS A 1 166 ? -16.563 3.124 14.432 1.00 97.62 166 LYS A N 1
ATOM 1341 C CA . LYS A 1 166 ? -15.252 3.275 15.058 1.00 97.62 166 LYS A CA 1
ATOM 1342 C C . LYS A 1 166 ? -14.262 2.286 14.466 1.00 97.62 166 LYS A C 1
ATOM 1344 O O . LYS A 1 166 ? -14.537 1.095 14.370 1.00 97.62 166 LYS A O 1
ATOM 1349 N N . ILE A 1 167 ? -13.090 2.798 14.115 1.00 97.50 167 ILE A N 1
ATOM 1350 C CA . ILE A 1 167 ? -11.967 2.020 13.603 1.00 97.50 167 ILE A CA 1
ATOM 1351 C C . ILE A 1 167 ? -10.707 2.388 14.373 1.00 97.50 167 ILE A C 1
ATOM 1353 O O . ILE A 1 167 ? -10.547 3.521 14.834 1.00 97.50 167 ILE A O 1
ATOM 1357 N N . ALA A 1 168 ? -9.819 1.419 14.525 1.00 97.00 168 ALA A N 1
ATOM 1358 C CA . ALA A 1 168 ? -8.563 1.571 15.224 1.00 97.00 168 ALA A CA 1
ATOM 1359 C C . ALA A 1 168 ? -7.403 1.759 14.239 1.00 97.00 168 ALA A C 1
ATOM 1361 O O . ALA A 1 168 ? -7.273 1.035 13.256 1.00 97.00 168 ALA A O 1
ATOM 1362 N N . LEU A 1 169 ? -6.515 2.704 14.522 1.00 95.38 169 LEU A N 1
ATOM 1363 C CA . LEU A 1 169 ? -5.243 2.881 13.832 1.00 95.38 169 LEU A CA 1
ATOM 1364 C C . LEU A 1 169 ? -4.137 2.406 14.765 1.00 95.38 169 LEU A C 1
ATOM 1366 O O . LEU A 1 169 ? -3.836 3.070 15.759 1.00 95.38 169 LEU A O 1
ATOM 1370 N N . LYS A 1 170 ? -3.519 1.258 14.459 1.00 90.06 170 LYS A N 1
ATOM 1371 C CA . LYS A 1 170 ? -2.547 0.646 15.378 1.00 90.06 170 LYS A CA 1
ATOM 1372 C C . LYS A 1 170 ? -1.370 1.569 15.673 1.00 90.06 170 LYS A C 1
ATOM 1374 O O . LYS A 1 170 ? -0.952 1.717 16.820 1.00 90.06 170 LYS A O 1
ATOM 1379 N N . THR A 1 171 ? -0.839 2.176 14.618 1.00 87.38 171 THR A N 1
ATOM 1380 C CA . THR A 1 171 ? 0.387 2.975 14.676 1.00 87.38 171 THR A CA 1
ATOM 1381 C C . THR A 1 171 ? 0.123 4.475 14.537 1.00 87.38 171 THR A C 1
ATOM 1383 O O . THR A 1 171 ? 1.013 5.245 14.170 1.00 87.38 171 THR A O 1
ATOM 1386 N N . GLY A 1 172 ? -1.104 4.897 14.855 1.00 88.88 172 GLY A N 1
ATOM 1387 C CA . GLY A 1 172 ? -1.572 6.279 14.781 1.00 88.88 172 GLY A CA 1
ATOM 1388 C C . GLY A 1 172 ? -1.867 6.748 13.359 1.00 88.88 172 GLY A C 1
ATOM 1389 O O . GLY A 1 172 ? -1.638 6.032 12.385 1.00 88.88 172 GLY A O 1
ATOM 1390 N N . ARG A 1 173 ? -2.370 7.979 13.236 1.00 92.31 173 ARG A N 1
ATOM 1391 C CA . ARG A 1 173 ? -2.804 8.563 11.953 1.00 92.31 173 ARG A CA 1
ATOM 1392 C C . ARG A 1 173 ? -1.697 9.040 11.003 1.00 92.31 173 ARG A C 1
ATOM 1394 O O . ARG A 1 173 ? -1.935 9.169 9.806 1.00 92.31 173 ARG A O 1
ATOM 1401 N N . GLU A 1 174 ? -0.494 9.323 11.507 1.00 91.94 174 GLU A N 1
ATOM 1402 C CA . GLU A 1 174 ? 0.547 10.041 10.744 1.00 91.94 174 GLU A CA 1
ATOM 1403 C C . GLU A 1 174 ? 1.001 9.296 9.474 1.00 91.94 174 GLU A C 1
ATOM 1405 O O . GLU A 1 174 ? 1.148 9.915 8.419 1.00 91.94 174 GLU A O 1
ATOM 1410 N N . TRP A 1 175 ? 1.194 7.975 9.544 1.00 91.69 175 TRP A N 1
ATOM 1411 C CA . TRP A 1 175 ? 1.688 7.193 8.401 1.00 91.69 175 TRP A CA 1
ATOM 1412 C C . TRP A 1 175 ? 0.616 7.087 7.322 1.00 91.69 175 TRP A C 1
ATOM 1414 O O . TRP A 1 175 ? 0.928 7.113 6.136 1.00 91.69 175 TRP A O 1
ATOM 1424 N N . LEU A 1 176 ? -0.647 7.029 7.741 1.00 94.12 176 LEU A N 1
ATOM 1425 C CA . LEU A 1 176 ? -1.792 6.889 6.859 1.00 94.12 176 LEU A CA 1
ATOM 1426 C C . LEU A 1 176 ? -2.061 8.183 6.082 1.00 94.12 176 LEU A C 1
ATOM 1428 O O . LEU A 1 176 ? -2.330 8.133 4.884 1.00 94.12 176 LEU A O 1
ATOM 1432 N N . ILE A 1 177 ? -1.879 9.340 6.731 1.00 95.88 177 ILE A N 1
ATOM 1433 C CA . ILE A 1 177 ? -1.888 10.655 6.069 1.00 95.88 177 ILE A CA 1
ATOM 1434 C C . ILE A 1 177 ? -0.805 10.703 4.982 1.00 95.88 177 ILE A C 1
ATOM 1436 O O . ILE A 1 177 ? -1.090 11.063 3.839 1.00 95.88 177 ILE A O 1
ATOM 1440 N N . LYS A 1 178 ? 0.430 10.296 5.307 1.00 95.69 178 LYS A N 1
ATOM 1441 C CA . LYS A 1 178 ? 1.547 10.281 4.345 1.00 95.69 178 LYS A CA 1
ATOM 1442 C C . LYS A 1 178 ? 1.305 9.299 3.199 1.00 95.69 178 LYS A C 1
ATOM 1444 O O . LYS A 1 178 ? 1.512 9.663 2.045 1.00 95.69 178 LYS A O 1
ATOM 1449 N N . LEU A 1 179 ? 0.818 8.090 3.493 1.00 95.81 179 LEU A N 1
ATOM 1450 C CA . LEU A 1 179 ? 0.428 7.108 2.480 1.00 95.81 179 LEU A CA 1
ATOM 1451 C C . LEU A 1 179 ? -0.615 7.705 1.531 1.00 95.81 179 LEU A C 1
ATOM 1453 O O . LEU A 1 179 ? -0.446 7.636 0.316 1.00 95.81 179 LEU A O 1
ATOM 1457 N N . SER A 1 180 ? -1.654 8.345 2.070 1.00 97.44 180 SER A N 1
ATOM 1458 C CA . SER A 1 180 ? -2.683 8.982 1.253 1.00 97.44 180 SER A CA 1
ATOM 1459 C C . SER A 1 180 ? -2.116 10.086 0.361 1.00 97.44 180 SER A C 1
ATOM 1461 O O . SER A 1 180 ? -2.477 10.162 -0.808 1.00 97.44 180 SER A O 1
ATOM 1463 N N . GLN A 1 181 ? -1.223 10.932 0.876 1.00 97.88 181 GLN A N 1
ATOM 1464 C CA . GLN A 1 181 ? -0.579 11.986 0.084 1.00 97.88 181 GLN A CA 1
ATOM 1465 C C . GLN A 1 181 ? 0.275 11.412 -1.052 1.00 97.88 181 GLN A C 1
ATOM 1467 O O . GLN A 1 181 ? 0.203 11.897 -2.180 1.00 97.88 181 GLN A O 1
ATOM 1472 N N . ILE A 1 182 ? 1.043 10.353 -0.774 1.00 97.19 182 ILE A N 1
ATOM 1473 C CA . ILE A 1 182 ? 1.829 9.644 -1.790 1.00 97.19 182 ILE A CA 1
ATOM 1474 C C . ILE A 1 182 ? 0.902 9.102 -2.878 1.00 97.19 182 ILE A C 1
ATOM 1476 O O . ILE A 1 182 ? 1.134 9.359 -4.057 1.00 97.19 182 ILE A O 1
ATOM 1480 N N . LEU A 1 183 ? -0.153 8.380 -2.492 1.00 97.31 183 LEU A N 1
ATOM 1481 C CA . LEU A 1 183 ? -1.084 7.777 -3.442 1.00 97.31 183 LEU A CA 1
ATOM 1482 C C . LEU A 1 183 ? -1.774 8.834 -4.303 1.00 97.31 183 LEU A C 1
ATOM 1484 O O . LEU A 1 183 ? -1.790 8.675 -5.519 1.00 97.31 183 LEU A O 1
ATOM 1488 N N . LEU A 1 184 ? -2.267 9.929 -3.717 1.00 97.38 184 LEU A N 1
ATOM 1489 C CA . LEU A 1 184 ? -2.888 11.020 -4.476 1.00 97.38 184 LEU A CA 1
ATOM 1490 C C . LEU A 1 184 ? -1.965 11.552 -5.577 1.00 97.38 184 LEU A C 1
ATOM 1492 O O . LEU A 1 184 ? -2.401 11.637 -6.721 1.00 97.38 184 LEU A O 1
ATOM 1496 N N . GLY A 1 185 ? -0.683 11.788 -5.276 1.00 96.75 185 GLY A N 1
ATOM 1497 C CA . GLY A 1 185 ? 0.281 12.253 -6.279 1.00 96.75 185 GLY A CA 1
ATOM 1498 C C . GLY A 1 185 ? 0.473 11.278 -7.450 1.00 96.75 185 GLY A C 1
ATOM 1499 O O . GLY A 1 185 ? 0.663 11.696 -8.590 1.00 96.75 185 GLY A O 1
ATOM 1500 N N . TYR A 1 186 ? 0.373 9.965 -7.216 1.00 96.38 186 TYR A N 1
ATOM 1501 C CA . TYR A 1 186 ? 0.365 8.986 -8.310 1.00 96.38 186 TYR A CA 1
ATOM 1502 C C . TYR A 1 186 ? -0.985 8.941 -9.039 1.00 96.38 186 TYR A C 1
ATOM 1504 O O . TYR A 1 186 ? -1.023 8.753 -10.255 1.00 96.38 186 TYR A O 1
ATOM 1512 N N . LEU A 1 187 ? -2.096 9.104 -8.323 1.00 94.75 187 LEU A N 1
ATOM 1513 C CA . LEU A 1 187 ? -3.442 8.994 -8.882 1.00 94.75 187 LEU A CA 1
ATOM 1514 C C . LEU A 1 187 ? -3.826 10.172 -9.792 1.00 94.75 187 LEU A C 1
ATOM 1516 O O . LEU A 1 187 ? -4.769 10.027 -10.571 1.00 94.75 187 LEU A O 1
ATOM 1520 N N . GLU A 1 188 ? -3.085 11.284 -9.766 1.00 94.62 188 GLU A N 1
ATOM 1521 C CA . GLU A 1 188 ? -3.280 12.449 -10.645 1.00 94.62 188 GLU A CA 1
ATOM 1522 C C . GLU A 1 188 ? -3.126 12.117 -12.138 1.00 94.62 188 GLU A C 1
ATOM 1524 O O . GLU A 1 188 ? -3.875 12.620 -12.977 1.00 94.62 188 GLU A O 1
ATOM 1529 N N . THR A 1 189 ? -2.201 11.220 -12.490 1.00 93.94 189 THR A N 1
ATOM 1530 C CA . THR A 1 189 ? -1.870 10.903 -13.890 1.00 93.94 189 THR A CA 1
ATOM 1531 C C . THR A 1 189 ? -2.238 9.470 -14.250 1.00 93.94 189 THR A C 1
ATOM 1533 O O . THR A 1 189 ? -2.224 8.576 -13.407 1.00 93.94 189 THR A O 1
ATOM 1536 N N . GLU A 1 190 ? -2.528 9.208 -15.525 1.00 90.19 190 GLU A N 1
ATOM 1537 C CA . GLU A 1 190 ? -2.778 7.842 -16.005 1.00 90.19 190 GLU A CA 1
ATOM 1538 C C . GLU A 1 190 ? -1.567 6.929 -15.784 1.00 90.19 190 GLU A C 1
ATOM 1540 O O . GLU A 1 190 ? -1.690 5.863 -15.176 1.00 90.19 190 GLU A O 1
ATOM 1545 N N . GLY A 1 191 ? -0.375 7.408 -16.145 1.00 91.56 191 GLY A N 1
ATOM 1546 C CA 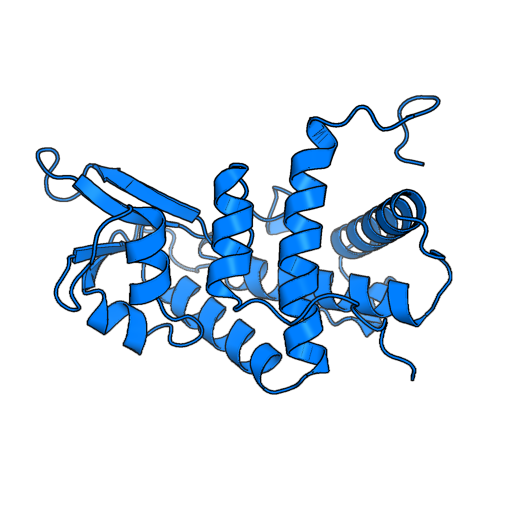. GLY A 1 191 ? 0.867 6.682 -15.913 1.00 91.56 191 GLY A CA 1
ATOM 1547 C C . GLY A 1 191 ? 1.181 6.451 -14.432 1.00 91.56 191 GLY A C 1
ATOM 1548 O O . GLY A 1 191 ? 1.866 5.484 -14.111 1.00 91.56 191 GLY A O 1
ATOM 1549 N N . GLY A 1 192 ? 0.729 7.307 -13.512 1.00 94.69 192 GLY A N 1
ATOM 1550 C CA . GLY A 1 192 ? 0.865 7.085 -12.069 1.00 94.69 192 GLY A CA 1
ATOM 1551 C C . GLY A 1 192 ? -0.181 6.108 -11.519 1.00 94.69 192 GLY A C 1
ATOM 1552 O O . GLY A 1 192 ? 0.179 5.196 -10.772 1.00 94.69 192 GLY A O 1
ATOM 1553 N N . ARG A 1 193 ? -1.438 6.185 -11.981 1.00 93.88 193 ARG A N 1
ATOM 1554 C CA . ARG A 1 193 ? -2.477 5.174 -11.702 1.00 93.88 193 ARG A CA 1
ATOM 1555 C C . ARG A 1 193 ? -2.027 3.778 -12.134 1.00 93.88 193 ARG A C 1
ATOM 1557 O O . ARG A 1 193 ? -2.223 2.812 -11.395 1.00 93.88 193 ARG A O 1
ATOM 1564 N N . ALA A 1 194 ? -1.379 3.674 -13.294 1.00 92.75 194 ALA A N 1
ATOM 1565 C CA . ALA A 1 194 ? -0.795 2.427 -13.773 1.00 92.75 194 ALA A CA 1
ATOM 1566 C C . ALA A 1 194 ? 0.279 1.885 -12.816 1.00 92.75 194 ALA A C 1
ATOM 1568 O O . ALA A 1 194 ? 0.288 0.684 -12.550 1.00 92.75 194 ALA A O 1
ATOM 1569 N N . VAL A 1 195 ? 1.137 2.740 -12.248 1.00 96.25 195 VAL A N 1
ATOM 1570 C CA . VAL A 1 195 ? 2.142 2.307 -11.261 1.00 96.25 195 VAL A CA 1
ATOM 1571 C C . VAL A 1 195 ? 1.477 1.731 -10.019 1.00 96.25 195 VAL A C 1
ATOM 1573 O O . VAL A 1 195 ? 1.831 0.629 -9.625 1.00 96.25 195 VAL A O 1
ATOM 1576 N N . VAL A 1 196 ? 0.486 2.411 -9.432 1.00 95.81 196 VAL A N 1
ATOM 1577 C CA . VAL A 1 196 ? -0.174 1.928 -8.203 1.00 95.81 196 VAL A CA 1
ATOM 1578 C C . VAL A 1 196 ? -0.867 0.581 -8.438 1.00 95.81 196 VAL A C 1
ATOM 1580 O O . VAL A 1 196 ? -0.723 -0.344 -7.640 1.00 95.81 196 VAL A O 1
ATOM 1583 N N . ARG A 1 197 ? -1.570 0.423 -9.567 1.00 92.81 197 ARG A N 1
ATOM 1584 C CA . ARG A 1 197 ? -2.223 -0.851 -9.916 1.00 92.81 197 ARG A CA 1
ATOM 1585 C C . ARG A 1 197 ? -1.219 -1.976 -10.135 1.00 92.81 197 ARG A C 1
ATOM 1587 O O . ARG A 1 197 ? -1.422 -3.080 -9.636 1.00 92.81 197 ARG A O 1
ATOM 1594 N N . ASN A 1 198 ? -0.155 -1.717 -10.895 1.00 92.94 198 ASN A N 1
ATOM 1595 C CA . ASN A 1 198 ? 0.874 -2.725 -11.131 1.00 92.94 198 ASN A CA 1
ATOM 1596 C C . ASN A 1 198 ? 1.629 -3.051 -9.844 1.00 92.94 198 ASN A C 1
ATOM 1598 O O . ASN A 1 198 ? 1.929 -4.214 -9.624 1.00 92.94 198 ASN A O 1
ATOM 1602 N N . TYR A 1 199 ? 1.838 -2.080 -8.958 1.00 94.94 199 TYR A N 1
ATOM 1603 C CA . TYR A 1 199 ? 2.458 -2.290 -7.656 1.00 94.94 199 TYR A CA 1
ATOM 1604 C C . TYR A 1 199 ? 1.637 -3.246 -6.779 1.00 94.94 199 TYR A C 1
ATOM 1606 O O . TYR A 1 199 ? 2.195 -4.189 -6.224 1.00 94.94 199 TYR A O 1
ATOM 1614 N N . VAL A 1 200 ? 0.308 -3.084 -6.724 1.00 93.44 200 VAL A N 1
ATOM 1615 C CA . VAL A 1 200 ? -0.586 -4.022 -6.017 1.00 93.44 200 VAL A CA 1
ATOM 1616 C C . VAL A 1 200 ? -0.451 -5.444 -6.574 1.00 93.44 200 VAL A C 1
ATOM 1618 O O . VAL A 1 200 ? -0.282 -6.396 -5.807 1.00 93.44 200 VAL A O 1
ATOM 1621 N N . LYS A 1 201 ? -0.464 -5.599 -7.905 1.00 90.75 201 LYS A N 1
ATOM 1622 C CA . LYS A 1 201 ? -0.275 -6.902 -8.569 1.00 90.75 201 LYS A CA 1
ATOM 1623 C C . LYS A 1 201 ? 1.108 -7.485 -8.278 1.00 90.75 201 LYS A C 1
ATOM 1625 O O . LYS A 1 201 ? 1.218 -8.646 -7.900 1.00 90.75 201 LYS A O 1
ATOM 1630 N N . TRP A 1 202 ? 2.150 -6.673 -8.418 1.00 91.00 202 TRP A N 1
ATOM 1631 C CA . TRP A 1 202 ? 3.541 -7.057 -8.218 1.00 91.00 202 TRP A CA 1
ATOM 1632 C C . TRP A 1 202 ? 3.792 -7.520 -6.784 1.00 91.00 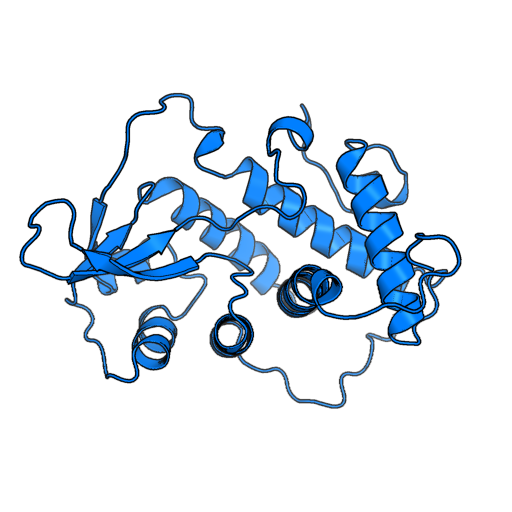202 TRP A C 1
ATOM 1634 O O . TRP A 1 202 ? 4.323 -8.608 -6.589 1.00 91.00 202 TRP A O 1
ATOM 1644 N N . LYS A 1 203 ? 3.313 -6.772 -5.784 1.00 90.38 203 LYS A N 1
ATOM 1645 C CA . LYS A 1 203 ? 3.410 -7.152 -4.369 1.00 90.38 203 LYS A CA 1
ATOM 1646 C C . LYS A 1 203 ? 2.632 -8.433 -4.071 1.00 90.38 203 LYS A C 1
ATOM 1648 O O . LYS A 1 203 ? 3.147 -9.307 -3.379 1.00 90.38 203 LYS A O 1
ATOM 1653 N N . THR A 1 204 ? 1.444 -8.593 -4.659 1.00 88.75 204 THR A N 1
ATOM 1654 C CA . THR A 1 204 ? 0.671 -9.846 -4.579 1.00 88.75 204 THR A CA 1
ATOM 1655 C C . THR A 1 204 ? 1.479 -11.025 -5.105 1.00 88.75 204 THR A C 1
ATOM 1657 O O . THR A 1 204 ? 1.645 -12.011 -4.391 1.00 88.75 204 THR A O 1
ATOM 1660 N N . LEU A 1 205 ? 2.046 -10.910 -6.307 1.00 86.88 205 LEU A N 1
ATOM 1661 C CA . LEU A 1 205 ? 2.885 -11.954 -6.892 1.00 86.88 205 LEU A CA 1
ATOM 1662 C C . LEU A 1 205 ? 4.120 -12.241 -6.034 1.00 86.88 205 LEU A C 1
ATOM 1664 O O . LEU A 1 205 ? 4.413 -13.405 -5.788 1.00 86.88 205 LEU A O 1
ATOM 1668 N N . PHE A 1 206 ? 4.797 -11.208 -5.531 1.00 86.12 206 PHE A N 1
ATOM 1669 C CA . PHE A 1 206 ? 6.008 -11.349 -4.723 1.00 86.12 206 PHE A CA 1
ATOM 1670 C C . PHE A 1 206 ? 5.770 -12.193 -3.465 1.00 86.12 206 PHE A C 1
ATOM 1672 O O . PHE A 1 206 ? 6.511 -13.137 -3.206 1.00 86.12 206 PHE A O 1
ATOM 1679 N N . PHE A 1 207 ? 4.698 -11.921 -2.712 1.00 82.69 207 PHE A N 1
ATOM 1680 C CA . PHE A 1 207 ? 4.337 -12.741 -1.547 1.00 82.69 207 PHE A CA 1
ATOM 1681 C C . PHE A 1 207 ? 3.916 -14.165 -1.931 1.00 82.69 207 PHE A C 1
ATOM 1683 O O . PHE A 1 207 ? 4.119 -15.099 -1.156 1.00 82.69 207 PHE A O 1
ATOM 1690 N N . HIS A 1 208 ? 3.373 -14.350 -3.135 1.00 81.00 208 HIS A N 1
ATOM 1691 C CA . HIS A 1 208 ? 2.989 -15.668 -3.627 1.00 81.00 208 HIS A CA 1
ATOM 1692 C C . HIS A 1 208 ? 4.156 -16.498 -4.144 1.00 81.00 208 HIS A C 1
ATOM 1694 O O . HIS A 1 208 ? 4.048 -17.722 -4.116 1.00 81.00 208 HIS A O 1
ATOM 1700 N N . LEU A 1 209 ? 5.277 -15.885 -4.547 1.00 76.00 209 LEU A N 1
ATOM 1701 C CA . LEU A 1 209 ? 6.482 -16.604 -4.981 1.00 76.00 209 LEU A CA 1
ATOM 1702 C C . LEU A 1 209 ? 6.982 -17.609 -3.936 1.00 76.00 209 LEU A C 1
ATOM 1704 O O . LEU A 1 209 ? 7.533 -18.634 -4.318 1.00 76.00 209 LEU A O 1
ATOM 1708 N N . ALA A 1 210 ? 6.731 -17.367 -2.646 1.00 67.44 210 ALA A N 1
ATOM 1709 C CA . ALA A 1 210 ? 7.037 -18.318 -1.576 1.00 67.44 210 ALA A CA 1
ATOM 1710 C C . ALA A 1 210 ? 6.233 -19.635 -1.664 1.00 67.44 210 ALA A C 1
ATOM 1712 O O . ALA A 1 210 ? 6.669 -20.659 -1.142 1.00 67.44 210 ALA A O 1
ATOM 1713 N N . TYR A 1 211 ? 5.063 -19.612 -2.309 1.00 66.81 211 TYR A N 1
ATOM 1714 C CA . TYR A 1 211 ? 4.148 -20.752 -2.448 1.00 66.81 211 TYR A CA 1
ATOM 1715 C C . TYR A 1 211 ? 4.175 -21.382 -3.837 1.00 66.81 211 TYR A C 1
ATOM 1717 O O . TYR A 1 211 ? 3.760 -22.531 -4.008 1.00 66.81 211 TYR A O 1
ATOM 1725 N N . VAL A 1 212 ? 4.655 -20.652 -4.842 1.00 63.94 212 VAL A N 1
ATOM 1726 C CA . VAL A 1 212 ? 4.970 -21.266 -6.127 1.00 63.94 212 VAL A CA 1
ATOM 1727 C C . VAL A 1 212 ? 6.265 -22.060 -5.946 1.00 63.94 212 VAL A C 1
ATOM 1729 O O . VAL A 1 212 ? 7.141 -21.680 -5.178 1.00 63.94 212 VAL A O 1
ATOM 1732 N N . LYS A 1 213 ? 6.409 -23.186 -6.645 1.00 55.25 213 LYS A N 1
ATOM 1733 C CA . LYS A 1 213 ? 7.737 -23.737 -6.926 1.00 55.25 213 LYS A CA 1
ATOM 1734 C C . LYS A 1 213 ? 8.166 -23.103 -8.243 1.00 55.25 213 LYS A C 1
ATOM 1736 O O . LYS A 1 213 ? 7.830 -23.682 -9.283 1.00 55.25 213 LYS A O 1
ATOM 1741 N N . PRO A 1 214 ? 8.838 -21.930 -8.265 1.00 55.53 214 PRO A N 1
ATOM 1742 C CA . PRO A 1 214 ? 9.510 -21.542 -9.488 1.00 55.53 214 PRO A CA 1
ATOM 1743 C C . PRO A 1 214 ? 10.396 -22.719 -9.894 1.00 55.53 214 PRO A C 1
ATOM 1745 O O . PRO A 1 214 ? 10.862 -23.486 -9.042 1.00 55.53 214 PRO A O 1
ATOM 1748 N N . LYS A 1 215 ? 10.586 -22.927 -11.196 1.00 49.88 215 LYS A N 1
ATOM 1749 C CA . LYS A 1 215 ? 11.563 -23.902 -11.685 1.00 49.88 215 LYS A CA 1
ATOM 1750 C C . LYS A 1 215 ? 12.963 -23.361 -11.377 1.00 49.88 215 LYS A C 1
ATOM 1752 O O . LYS A 1 215 ? 13.714 -23.036 -12.285 1.00 49.88 215 LYS A O 1
ATOM 1757 N N . CYS A 1 216 ? 13.299 -23.249 -10.093 1.00 49.16 216 CYS A N 1
ATOM 1758 C CA . CYS A 1 216 ? 14.602 -22.852 -9.617 1.00 49.16 216 CYS A CA 1
ATOM 1759 C C . CYS A 1 216 ? 15.543 -23.998 -9.944 1.00 49.16 216 CYS A C 1
ATOM 1761 O O . CYS A 1 216 ? 15.632 -24.987 -9.212 1.00 49.16 216 CYS A O 1
ATOM 1763 N N . ARG A 1 217 ? 16.226 -23.899 -11.078 1.00 45.25 217 ARG A N 1
ATOM 1764 C CA . ARG A 1 217 ? 17.392 -24.733 -11.311 1.00 45.25 217 ARG A CA 1
ATOM 1765 C C . ARG A 1 217 ? 18.455 -24.222 -10.339 1.00 45.25 217 ARG A C 1
ATOM 1767 O O . ARG A 1 217 ? 18.759 -23.036 -10.333 1.00 45.25 217 ARG A O 1
ATOM 1774 N N . GLU A 1 218 ? 18.934 -25.098 -9.458 1.00 50.25 218 GLU A N 1
ATOM 1775 C CA . GLU A 1 218 ? 20.042 -24.805 -8.530 1.00 50.25 218 GLU A CA 1
ATOM 1776 C C . GLU A 1 218 ? 19.740 -23.771 -7.422 1.00 50.25 218 GLU A C 1
ATOM 1778 O O . GLU A 1 218 ? 20.657 -23.263 -6.790 1.00 50.25 218 GLU A O 1
ATOM 1783 N N . GLY A 1 219 ? 18.463 -23.500 -7.119 1.00 48.88 219 GLY A N 1
ATOM 1784 C CA . GLY A 1 219 ? 18.083 -22.613 -6.005 1.00 48.88 219 GLY A CA 1
ATOM 1785 C C . GLY A 1 219 ? 18.048 -21.117 -6.340 1.00 48.88 219 GLY A C 1
ATOM 1786 O O . GLY A 1 219 ? 17.859 -20.305 -5.439 1.00 48.88 219 GLY A O 1
ATOM 1787 N N . PHE A 1 220 ? 18.167 -20.759 -7.619 1.00 49.22 220 PHE A N 1
ATOM 1788 C CA . PHE A 1 220 ? 18.037 -19.388 -8.114 1.00 49.22 220 PHE A CA 1
ATOM 1789 C C . PHE A 1 220 ? 16.648 -19.146 -8.724 1.00 49.22 220 PHE A C 1
ATOM 1791 O O . PHE A 1 220 ? 16.115 -20.029 -9.401 1.00 49.22 220 PHE A O 1
ATOM 1798 N N . LEU A 1 221 ? 16.074 -17.959 -8.499 1.00 45.78 221 LEU A N 1
ATOM 1799 C CA . LEU A 1 221 ? 14.964 -17.440 -9.302 1.00 45.78 221 LEU A CA 1
ATOM 1800 C C . LEU A 1 221 ? 15.557 -17.101 -10.682 1.00 45.78 221 LEU A C 1
ATOM 1802 O O . LEU A 1 221 ? 16.369 -16.194 -10.786 1.00 45.78 221 LEU A O 1
ATOM 1806 N N . TRP A 1 222 ? 15.250 -17.890 -11.710 1.00 46.53 222 TRP A N 1
ATOM 1807 C CA . TRP A 1 222 ? 15.565 -17.577 -13.111 1.00 46.53 222 TRP A CA 1
ATOM 1808 C C . TRP A 1 222 ? 14.265 -17.316 -13.858 1.00 46.53 222 TRP A C 1
ATOM 1810 O O . TRP A 1 222 ? 13.287 -18.048 -13.564 1.00 46.53 222 TRP A O 1
#

InterPro domains:
  IPR008753 Peptidase M13, N-terminal domain [PF05649] (21-217)
  IPR042089 Peptidase M13, domain 2 [G3DSA:1.10.1380.10] (5-221)

Sequence (222 aa):
MRELEQDVQPVPLELSVLQAFNYSVFPLFWAGVEVNYFDSKTHLITIYEQLPLLLNPSVYQYDVPVTAEMILNKEGPQATSLLQETGEEMAVLLGFDRTSPAVRTMIARMIELEWRITVSGSRFYKHKKERYEVISIAELQIIAPALDWRLFLSTLVGEQLHANEKIALKTGREWLIKLSQILLGYLETEGGRAVVRNYVKWKTLFFHLAYVKPKCREGFLW

Foldseek 3Di:
DDDPDDPDDDDDLLVLQLVLVVVVFRLAKDWDWDQDPVHNVDIAIEIGGHQQLPNDLVLLDDPDQDALVCLLVVNHRPVSVVQLVVQLLVCVVVVHHSVDPVSSSLSSLLSSLSSQLSCLDLVVDPDPDWAKDKDFQLVLCVLQVLDNSQVNVCVNVVHRDDRRGIHIYGRHSRSRSSSSVSSVVLVVDPSSVSSSSVSSVSSSVSVCPVVDPQPPDVNDSD